Protein 3QPD (pdb70)

Secondary structure (DSSP, 8-state):
--SSBHHHH----SEEEEEE--TT--TTT-SSHHHHHHHHHHHHSTT-EEEEE--SS----GGGGGSTTSS-HHHHHHHHHHHHHHHHH-TT-EEEEEE--HHHHHHHHHTTS-HHHHHHEEEEEEES-TTTTTTTTS-TTS-GGGEEEE--TT-GGGGT-----GGGG-GGGGHHHHHHHHHHH-

InterPro domains:
  IPR000675 Cutinase/acetylxylan esterase [PF01083] (36-212)
  IPR000675 Cutinase/acetylxylan esterase [SM01110] (35-212)
  IPR011150 Cutinase, monofunctional [PR00129] (57-67)
  IPR011150 Cutinase, monofunctional [PR00129] (74-91)
  IPR011150 Cutinase, monofunctional [PR00129] (92-112)
  IPR011150 Cutinase, monofunctional [PR00129] (113-132)
  IPR011150 Cutinase, monofunctional [PR00129] (175-200)
  IPR011150 Cutinase, monofunctional [PTHR48250] (30-212)
  IPR029058 Alpha/Beta hydrolase fold [G3DSA:3.40.50.1820] (18-212)
  IPR029058 Alpha/Beta hydrolase fold [SSF53474] (30-204)
  IPR043579 Cutinase, aspartate and histidine active sites [PS00931] (177-194)
  IPR043580 Cutinase, serine active site [PS00155] (116-128)

Sequence (186 aa):
LTGGDELRDGPCKPITFIFARASTEPGLLGISTGPAVCNRLKLARSGDVACQGVGPRYTADLPSNALPEGTSQAAIAEAQGLFEQAVSSKCPDTQIVAGGYQGTAVMNGAIKRLSADVQDDKIKGVVLFGYTRNAQERGQIANFPKDKVKVYCAVGDLVCLGTLIVAPPHFSYLSDTGDASSDFLLSSQL

Foldseek 3Di:
DDAAQDLVVDDAAQEEEEEEEAAPFDDFQGDALSVLLQVVLCVVVPPRYHHHGQDDQQPSHDVQCPPDLRHDPSSLVSSLVSLVSSCVNPVNHAYEYEYLSRLSSVLSNLLPDDPVSLVSHQAYEYELRLCQVVCVRARHNHDRLRYDYHYDVPSCSNVNDPDGDVVSRVCSVVSVVVSVSSVVSD

Radius of gyration: 14.62 Å; Cα contacts (8 Å, |Δi|>4): 396; chains: 1; bounding box: 30×40×33 Å

B-factor: mean 15.22, std 9.1, range [5.52, 83.43]

Nearest PDB structures (foldseek):
  3qpd-assembly1_A  TM=1.005E+00  e=1.033E-37  Aspergillus oryzae
  8jct-assembly1_A  TM=9.979E-01  e=1.831E-28  Aspergillus fumigatiaffinis
  1xzh-assembly1_A  TM=9.708E-01  e=9.588E-23  Fusarium vanettenii
  4oyy-assembly10_J  TM=9.760E-01  e=1.304E-21  Mycothermus thermophilus
  4oyl-assembly3_C  TM=9.586E-01  e=1.754E-21  Mycothermus thermophilus

Structure (mmCIF, N/CA/C/O backbone):
data_3QPD
#
_entry.id   3QPD
#
_cell.length_a   45.078
_cell.length_b   45.078
_cell.length_c   157.711
_cell.angle_alpha   90.00
_cell.angle_beta   90.00
_cell.angle_gamma   120.00
#
_symmetry.space_group_name_H-M   'P 32 2 1'
#
loop_
_entity.id
_entity.type
_entity.pdbx_description
1 polymer 'Cutinase 1'
2 water water
#
loop_
_atom_site.group_PDB
_atom_site.id
_atom_site.type_symbol
_atom_site.label_atom_id
_atom_site.label_alt_id
_atom_site.label_comp_id
_atom_site.label_asym_id
_atom_site.label_entity_id
_atom_site.label_seq_id
_atom_site.pdbx_PDB_ins_code
_atom_site.Cartn_x
_atom_site.Cartn_y
_atom_site.Cartn_z
_atom_site.occupancy
_atom_site.B_iso_or_equiv
_atom_site.auth_seq_id
_atom_site.auth_comp_id
_atom_site.auth_asym_id
_atom_site.auth_atom_id
_atom_site.pdbx_PDB_model_num
ATOM 1 N N . LEU A 1 1 ? -12.510 -9.637 -8.839 1.00 54.70 26 LEU A N 1
ATOM 2 C CA . LEU A 1 1 ? -12.039 -9.445 -7.468 1.00 47.05 26 LEU A CA 1
ATOM 3 C C . LEU A 1 1 ? -11.905 -7.969 -7.083 1.00 34.82 26 LEU A C 1
ATOM 4 O O . LEU A 1 1 ? -12.035 -7.623 -5.917 1.00 31.72 26 LEU A O 1
ATOM 9 N N . THR A 1 2 ? -11.601 -7.097 -8.041 1.00 43.34 27 THR A N 1
ATOM 10 C CA . THR A 1 2 ? -11.563 -5.662 -7.743 1.00 27.64 27 THR A CA 1
ATOM 11 C C . THR A 1 2 ? -12.811 -5.006 -8.359 1.00 41.99 27 THR A C 1
ATOM 12 O 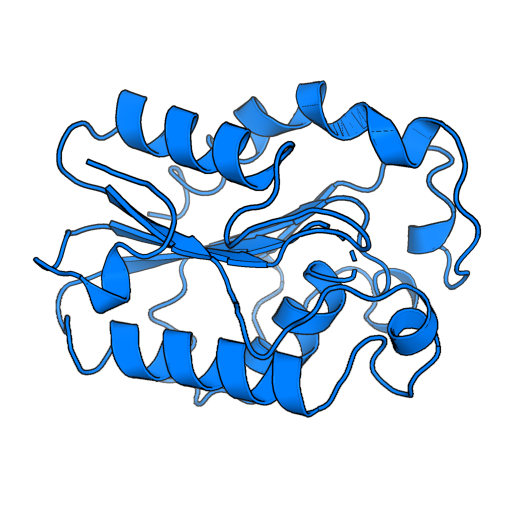O . THR A 1 2 ? -13.475 -5.595 -9.234 1.00 46.65 27 THR A O 1
ATOM 16 N N . GLY A 1 3 ? -13.133 -3.798 -7.905 1.00 34.84 28 GLY A N 1
ATOM 17 C CA . GLY A 1 3 ? -14.417 -3.212 -8.236 1.00 24.32 28 GLY A CA 1
ATOM 18 C C . GLY A 1 3 ? -14.440 -2.080 -9.254 1.00 17.29 28 GLY A C 1
ATOM 19 O O . GLY A 1 3 ? -13.434 -1.475 -9.603 1.00 22.14 28 GLY A O 1
ATOM 20 N N . GLY A 1 4 ? -15.649 -1.794 -9.703 1.00 11.28 29 GLY A N 1
ATOM 21 C CA . GLY A 1 4 ? -15.902 -0.613 -10.496 1.00 11.22 29 GLY A CA 1
ATOM 22 C C . GLY A 1 4 ? -15.682 -0.695 -11.998 1.00 10.51 29 GLY A C 1
ATOM 23 O O . GLY A 1 4 ? -15.933 0.267 -12.718 1.00 10.23 29 GLY A O 1
ATOM 24 N N . ASP A 1 5 ? -15.221 -1.852 -12.496 1.00 9.45 30 ASP A N 1
ATOM 25 C CA . ASP A 1 5 ? -15.021 -1.989 -13.953 1.00 10.38 30 ASP A CA 1
ATOM 26 C C . ASP A 1 5 ? -15.811 -3.177 -14.478 1.00 10.17 30 ASP A C 1
ATOM 27 O O . ASP A 1 5 ? -15.366 -3.828 -15.418 1.00 11.93 30 ASP A O 1
ATOM 32 N N . GLU A 1 6 ? -16.978 -3.450 -13.913 1.00 9.17 31 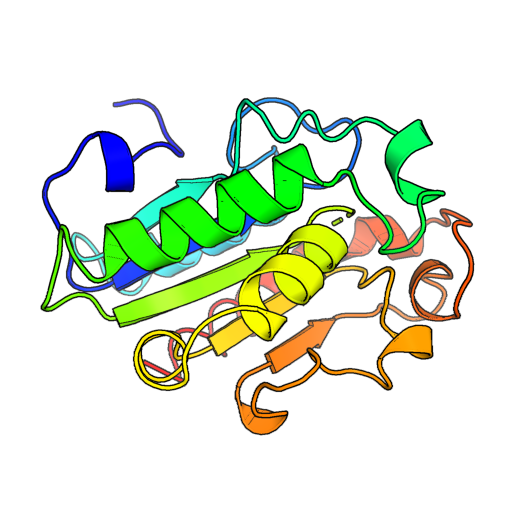GLU A N 1
ATOM 33 C CA . GLU A 1 6 ? -17.668 -4.711 -14.129 1.00 8.88 31 GLU A CA 1
ATOM 34 C C . GLU A 1 6 ? -18.387 -4.803 -15.470 1.00 10.05 31 GLU A C 1
ATOM 35 O O . GLU A 1 6 ? -18.671 -5.907 -15.945 1.00 12.86 31 GLU A O 1
ATOM 41 N N . LEU A 1 7 ? -18.678 -3.673 -16.115 1.00 9.19 32 LEU A N 1
ATOM 42 C CA . LEU A 1 7 ? -19.237 -3.724 -17.470 1.00 9.42 32 LEU A CA 1
ATOM 43 C C . LEU A 1 7 ? -18.101 -4.080 -18.427 1.00 13.32 32 LEU A C 1
ATOM 44 O O . LEU A 1 7 ? -18.286 -4.928 -19.316 1.00 13.03 32 LEU A O 1
ATOM 49 N N . ARG A 1 8 ? -16.957 -3.428 -18.267 1.00 11.92 33 ARG A N 1
ATOM 50 C CA . ARG A 1 8 ? -15.794 -3.714 -19.134 1.00 10.25 33 ARG A CA 1
ATOM 51 C C . ARG A 1 8 ? -15.238 -5.095 -18.929 1.00 16.60 33 ARG A C 1
ATOM 52 O O . ARG A 1 8 ? -14.830 -5.729 -19.933 1.00 20.38 33 ARG A O 1
ATOM 60 N N . ASP A 1 9 ? -15.183 -5.576 -17.679 1.00 17.17 34 ASP A N 1
ATOM 61 C CA . ASP A 1 9 ? -14.755 -6.960 -17.362 1.00 19.85 34 ASP A CA 1
ATOM 62 C C . ASP A 1 9 ? -15.733 -8.060 -17.790 1.00 28.68 34 ASP A C 1
ATOM 63 O O . ASP A 1 9 ? -15.298 -9.152 -18.195 1.00 30.27 34 ASP A O 1
ATOM 68 N N . GLY A 1 10 ? -17.039 -7.797 -17.726 1.00 30.39 35 GLY A N 1
ATOM 69 C CA . GLY A 1 10 ? -18.048 -8.812 -18.034 1.00 14.65 35 GLY A CA 1
ATOM 70 C C . GLY A 1 10 ? -17.999 -9.755 -16.878 1.00 21.17 35 GLY A C 1
ATOM 71 O O . GLY A 1 10 ? -17.100 -9.622 -16.030 1.00 28.72 35 GLY A O 1
ATOM 72 N N . PRO A 1 11 ? -18.931 -10.718 -16.805 1.00 17.21 36 PRO A N 1
ATOM 73 C CA . PRO A 1 11 ? -20.012 -11.043 -17.720 1.00 17.99 36 PRO A CA 1
ATOM 74 C C . PRO A 1 11 ? -21.133 -10.055 -17.555 1.00 17.31 36 PRO A C 1
ATOM 75 O O . PRO A 1 11 ? -21.199 -9.333 -16.535 1.00 15.83 36 PRO A O 1
ATOM 79 N N . CYS A 1 12 ? -22.031 -10.050 -18.526 1.00 14.52 37 CYS A N 1
ATOM 80 C CA . CYS A 1 12 ? -23.245 -9.256 -18.431 1.00 14.17 37 CYS A CA 1
ATOM 81 C C . CYS A 1 12 ? -24.078 -9.704 -17.235 1.00 15.16 37 CYS A C 1
ATOM 82 O O . CYS A 1 12 ? -24.127 -10.910 -16.880 1.00 15.42 37 CYS A O 1
ATOM 85 N N . LYS A 1 13 ? -24.723 -8.717 -16.615 1.00 13.48 38 LYS A N 1
ATOM 86 C CA . LYS A 1 13 ? -25.642 -8.935 -15.504 1.00 11.60 38 LYS A CA 1
ATOM 87 C C . LYS A 1 13 ? -26.985 -8.312 -15.811 1.00 14.38 38 LYS A C 1
ATOM 88 O O . LYS A 1 13 ? -27.080 -7.425 -16.662 1.00 14.15 38 LYS A O 1
ATOM 94 N N . PRO A 1 14 ? -28.051 -8.755 -15.127 1.00 11.63 39 PRO A N 1
ATOM 95 C CA . PRO A 1 14 ? -29.375 -8.187 -15.410 1.00 12.59 39 PRO A CA 1
ATOM 96 C C . PRO A 1 14 ? -29.442 -6.688 -15.096 1.00 9.10 39 PRO A C 1
ATOM 97 O O . PRO A 1 14 ? -30.264 -5.995 -15.658 1.00 12.57 39 PRO A O 1
ATOM 101 N N . ILE A 1 15 ? -28.590 -6.236 -14.182 1.00 10.96 40 ILE A N 1
ATOM 102 C CA . ILE A 1 15 ? -28.595 -4.831 -13.779 1.00 10.32 40 ILE A CA 1
ATOM 103 C C . ILE A 1 15 ? -27.191 -4.289 -13.937 1.00 10.35 40 ILE A C 1
ATOM 104 O O . ILE A 1 15 ? -26.226 -4.865 -13.439 1.00 11.36 40 ILE A O 1
ATOM 109 N N . THR A 1 16 ? -27.065 -3.157 -14.641 1.00 9.50 41 THR A N 1
ATOM 110 C CA . THR A 1 16 ? -25.769 -2.487 -14.762 1.00 10.19 41 THR A CA 1
ATOM 111 C C . THR A 1 16 ? -25.906 -1.113 -14.154 1.00 9.30 41 THR A C 1
ATOM 112 O O . THR A 1 16 ? -26.738 -0.325 -14.604 1.00 9.84 41 THR A O 1
ATOM 116 N N . PHE A 1 17 ? -25.070 -0.836 -13.154 1.00 8.67 42 PHE A N 1
ATOM 117 C CA . PHE A 1 17 ? -25.073 0.465 -12.446 1.00 7.06 42 PHE A CA 1
ATOM 118 C C . PHE A 1 17 ? -23.866 1.246 -12.888 1.00 7.58 42 PHE A C 1
ATOM 119 O O . PHE A 1 17 ? -22.742 0.821 -12.672 1.00 8.60 42 PHE A O 1
ATOM 127 N N . ILE A 1 18 ? -24.091 2.377 -13.554 1.00 6.07 43 ILE A N 1
ATOM 128 C CA . ILE A 1 18 ? -23.011 3.216 -14.063 1.00 7.02 43 ILE A CA 1
ATOM 129 C C . ILE A 1 18 ? -22.951 4.502 -13.211 1.00 6.25 43 ILE A C 1
ATOM 130 O O . ILE A 1 18 ? -23.980 5.199 -13.062 1.00 7.82 43 ILE A O 1
ATOM 135 N N . PHE A 1 19 ? -21.783 4.804 -12.639 1.00 7.06 44 PHE A N 1
ATOM 136 C CA . PHE A 1 19 ? -21.685 5.891 -11.624 1.00 6.25 44 PHE A CA 1
ATOM 137 C C . PHE A 1 19 ? -20.485 6.772 -11.906 1.00 7.38 44 PHE A C 1
ATOM 138 O O . PHE A 1 19 ? -19.394 6.260 -12.237 1.00 7.79 44 PHE A O 1
ATOM 146 N N . ALA A 1 20 ? -20.669 8.085 -11.777 1.00 6.74 45 ALA A N 1
ATOM 147 C CA . ALA A 1 20 ? -19.562 9.044 -11.942 1.00 5.70 45 ALA A CA 1
ATOM 148 C C . ALA A 1 20 ? -19.267 9.728 -10.614 1.00 7.24 45 ALA A C 1
ATOM 149 O O . ALA A 1 20 ? -20.177 10.309 -9.990 1.00 7.11 45 ALA A O 1
ATOM 151 N N . ARG A 1 21 ? -18.002 9.644 -10.176 1.00 6.87 46 ARG A N 1
ATOM 152 C CA . ARG A 1 21 ? -17.604 10.054 -8.831 1.00 6.14 46 ARG A CA 1
ATOM 153 C C . ARG A 1 21 ? -17.456 11.573 -8.693 1.00 8.85 46 ARG A C 1
ATOM 154 O O . ARG A 1 21 ? -17.575 12.349 -9.678 1.00 8.16 46 ARG A O 1
ATOM 162 N N . ALA A 1 22 ? -17.193 11.996 -7.455 1.00 7.44 47 ALA A N 1
ATOM 163 C CA . ALA A 1 22 ? -17.034 13.424 -7.148 1.00 8.24 47 ALA A CA 1
ATOM 164 C C . ALA A 1 22 ? -15.591 13.910 -7.382 1.00 8.40 47 ALA A C 1
ATOM 165 O O . ALA A 1 22 ? -14.656 13.100 -7.431 1.00 9.55 47 ALA A O 1
ATOM 167 N N . SER A 1 23 ? -15.402 15.225 -7.509 1.00 8.81 48 SER A N 1
ATOM 168 C CA . SER A 1 23 ? -14.041 15.742 -7.690 1.00 8.86 48 SER A CA 1
ATOM 169 C C . SER A 1 23 ? -13.154 15.252 -6.543 1.00 8.74 48 SER A C 1
ATOM 170 O O . SER A 1 23 ? -13.571 15.201 -5.391 1.00 9.78 48 SER A O 1
ATOM 173 N N . THR A 1 24 ? -11.912 14.934 -6.909 1.00 9.85 49 THR A N 1
ATOM 174 C CA . THR A 1 24 ? -10.869 14.422 -6.006 1.00 10.40 49 THR A CA 1
ATOM 175 C C . THR A 1 24 ? -10.991 12.960 -5.628 1.00 12.12 49 THR A C 1
ATOM 176 O O . THR A 1 24 ? -10.018 12.405 -5.090 1.00 14.49 49 THR A O 1
ATOM 180 N N . GLU A 1 25 ? -12.131 12.306 -5.893 1.00 9.61 50 GLU A N 1
ATOM 181 C CA . GLU A 1 25 ? -12.223 10.906 -5.506 1.00 9.02 50 GLU A CA 1
ATOM 182 C C . GLU A 1 25 ? -11.370 10.073 -6.441 1.00 10.71 50 GLU A C 1
ATOM 183 O O . GLU A 1 25 ? -11.308 10.332 -7.635 1.00 11.29 50 GLU A O 1
ATOM 189 N N . PRO A 1 26 ? -10.685 9.079 -5.865 1.00 10.82 51 PRO A N 1
ATOM 190 C CA . PRO A 1 26 ? -9.842 8.194 -6.677 1.00 12.15 51 PRO A CA 1
ATOM 191 C C . PRO A 1 26 ? -10.668 7.085 -7.328 1.00 16.19 51 PRO A C 1
ATOM 192 O O . PRO A 1 26 ? -11.819 6.817 -6.943 1.00 17.22 51 PRO A O 1
ATOM 196 N N . GLY A 1 27 ? -10.085 6.427 -8.316 1.00 15.98 52 GLY A N 1
ATOM 197 C CA . GLY A 1 27 ? -10.668 5.192 -8.816 1.00 16.13 52 GLY A CA 1
ATOM 198 C C . GLY A 1 27 ? -11.834 5.425 -9.737 1.00 16.77 52 GLY A C 1
ATOM 199 O O . GLY A 1 27 ? -11.965 6.483 -10.346 1.00 17.88 52 GLY A O 1
ATOM 200 N N . LEU A 1 28 ? -12.634 4.384 -9.876 1.00 11.93 53 LEU A N 1
ATOM 201 C CA . LEU A 1 28 ? -13.742 4.396 -10.819 1.00 9.83 53 LEU A CA 1
ATOM 202 C C . LEU A 1 28 ? -15.055 4.753 -10.135 1.00 10.25 53 LEU A C 1
ATOM 203 O O . LEU A 1 28 ? -15.765 5.623 -10.610 1.00 10.54 53 LEU A O 1
ATOM 208 N 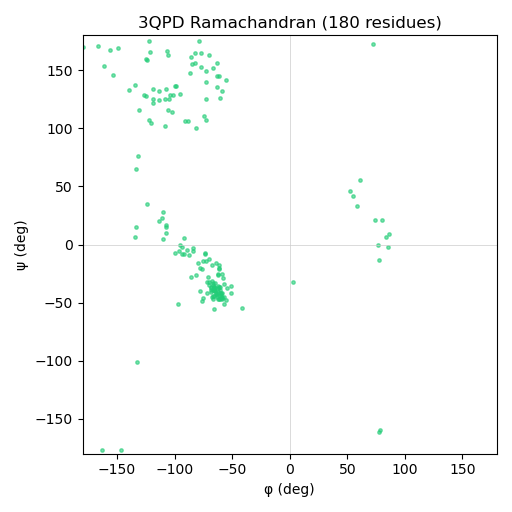N . LEU A 1 29 ? -15.404 4.090 -9.039 1.00 9.25 54 LEU A N 1
ATOM 209 C CA . LEU A 1 29 ? -16.637 4.447 -8.345 1.00 8.78 54 LEU A CA 1
ATOM 210 C C . LEU A 1 29 ? -16.435 5.559 -7.335 1.00 9.99 54 LEU A C 1
ATOM 211 O O . LEU A 1 29 ? -17.443 6.068 -6.785 1.00 10.29 54 LEU A O 1
ATOM 216 N N . GLY A 1 30 ? -15.192 5.950 -7.053 1.00 9.18 55 GLY A N 1
ATOM 217 C CA . GLY A 1 30 ? -14.913 6.813 -5.906 1.00 8.22 55 GLY A CA 1
ATOM 218 C C . GLY A 1 30 ? -14.943 6.023 -4.605 1.00 9.62 55 GLY A C 1
ATOM 219 O O . GLY A 1 30 ? -14.819 4.791 -4.595 1.00 11.46 55 GLY A O 1
ATOM 220 N N . ILE A 1 31 ? -15.084 6.758 -3.508 1.00 9.91 56 ILE A N 1
ATOM 221 C CA . ILE A 1 31 ? -14.902 6.195 -2.163 1.00 8.34 56 ILE A CA 1
ATOM 222 C C . ILE A 1 31 ? -16.006 6.595 -1.205 1.00 9.37 56 ILE A C 1
ATOM 223 O O . ILE A 1 31 ? -15.917 6.384 0.024 1.00 11.03 56 ILE A O 1
ATOM 228 N N . SER A 1 32 ? -17.096 7.096 -1.777 1.00 8.78 57 SER A N 1
ATOM 229 C CA . SER A 1 32 ? -18.195 7.531 -0.923 1.00 8.52 57 SER A CA 1
ATOM 230 C C . SER A 1 32 ? -19.541 6.986 -1.449 1.00 7.96 57 SER A C 1
ATOM 231 O O . SER A 1 32 ? -19.900 5.824 -1.196 1.00 10.11 57 SER A O 1
ATOM 234 N N . THR A 1 33 ? -20.312 7.828 -2.144 1.00 7.05 58 THR A N 1
ATOM 235 C CA . THR A 1 33 ? -21.661 7.432 -2.488 1.00 6.89 58 THR A CA 1
ATOM 236 C C . THR A 1 33 ? -21.734 6.333 -3.553 1.00 6.27 58 THR A C 1
ATOM 237 O O . THR A 1 33 ? -22.682 5.553 -3.595 1.00 9.21 58 THR A O 1
ATOM 241 N N . GLY A 1 34 ? -20.723 6.281 -4.418 1.00 8.02 59 GLY A N 1
ATOM 242 C CA . GLY A 1 34 ? -20.739 5.318 -5.509 1.00 6.96 59 GLY A CA 1
ATOM 243 C C . GLY A 1 34 ? -20.658 3.883 -4.988 1.00 8.49 59 GLY A C 1
ATOM 244 O O . GLY A 1 34 ? -21.524 3.076 -5.276 1.00 8.47 59 GLY A O 1
ATOM 245 N N . PRO A 1 35 ? -19.631 3.562 -4.197 1.00 8.56 60 PRO A N 1
ATOM 246 C CA . PRO A 1 35 ? -19.635 2.235 -3.568 1.00 7.94 60 PRO A CA 1
ATOM 247 C C . PRO A 1 35 ? -20.819 2.010 -2.656 1.00 8.12 60 PRO A C 1
ATOM 248 O O . PRO A 1 35 ? -21.326 0.888 -2.588 1.00 9.19 60 PRO A O 1
ATOM 252 N N . ALA A 1 36 ? -21.259 3.046 -1.929 1.00 9.68 61 ALA A N 1
ATOM 253 C CA . ALA A 1 36 ? -22.397 2.838 -1.030 1.00 10.79 61 ALA A CA 1
ATOM 254 C C . ALA A 1 36 ? -23.630 2.353 -1.796 1.00 9.51 61 ALA A C 1
ATOM 255 O O . ALA A 1 36 ? -24.321 1.410 -1.395 1.00 11.69 61 ALA A O 1
ATOM 257 N N . VAL A 1 37 ? -23.916 2.990 -2.926 1.00 8.24 62 VAL A N 1
ATOM 258 C CA . VAL A 1 37 ? -25.078 2.550 -3.703 1.00 7.42 62 VAL A CA 1
ATOM 259 C C . VAL A 1 37 ? -24.840 1.204 -4.395 1.00 10.26 62 VAL A C 1
ATOM 260 O O . VAL A 1 37 ? -25.709 0.333 -4.411 1.00 11.11 62 VAL A O 1
ATOM 264 N N . CYS A 1 38 ? -23.655 1.019 -4.949 1.00 8.27 63 CYS A N 1
ATOM 265 C CA . CYS A 1 38 ? -23.326 -0.249 -5.602 1.00 9.87 63 CYS A CA 1
ATOM 266 C C . CYS A 1 38 ? -23.525 -1.426 -4.638 1.00 9.05 63 CYS A C 1
ATOM 267 O O . CYS A 1 38 ? -24.172 -2.407 -4.979 1.00 10.80 63 CYS A O 1
ATOM 270 N N . ASN A 1 39 ? -22.985 -1.267 -3.435 1.00 9.01 64 ASN A N 1
ATOM 271 C CA . ASN A 1 39 ? -23.052 -2.342 -2.464 1.00 10.64 64 ASN A CA 1
ATOM 272 C C . ASN A 1 39 ? -24.502 -2.624 -2.037 1.00 10.29 64 ASN A C 1
ATOM 273 O O . ASN A 1 39 ? -24.878 -3.788 -1.859 1.00 10.33 64 ASN A O 1
ATOM 278 N N . ARG A 1 40 ? -25.314 -1.572 -1.855 1.00 8.37 65 ARG A N 1
ATOM 279 C CA . ARG A 1 40 ? -26.730 -1.787 -1.530 1.00 7.20 65 ARG A CA 1
ATOM 280 C C . ARG A 1 40 ? -27.462 -2.515 -2.650 1.00 9.05 65 ARG A C 1
ATOM 281 O O . ARG A 1 40 ? -28.306 -3.402 -2.410 1.00 9.67 65 ARG A O 1
ATOM 289 N N . LEU A 1 41 ? -27.170 -2.164 -3.910 1.00 9.04 66 LEU A N 1
ATOM 290 C CA . LEU A 1 41 ? -27.816 -2.856 -5.025 1.00 8.55 66 LEU A CA 1
ATOM 291 C C . LEU A 1 41 ? -27.388 -4.343 -5.009 1.00 10.05 66 LEU A C 1
ATOM 292 O O . LEU A 1 41 ? -28.213 -5.216 -5.214 1.00 11.06 66 LEU A O 1
ATOM 297 N N . LYS A 1 42 ? -26.109 -4.605 -4.763 1.00 10.67 67 LYS A N 1
ATOM 298 C CA . LYS A 1 4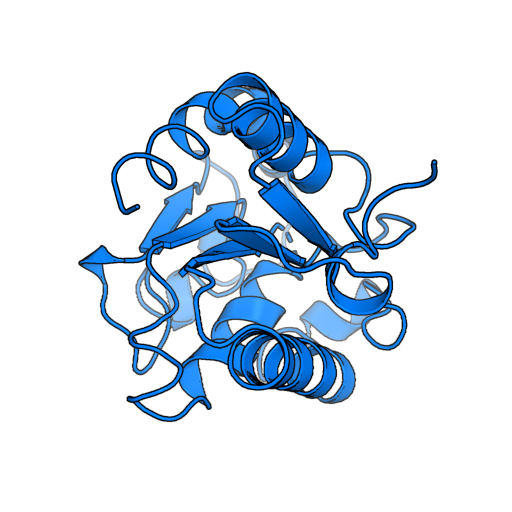2 ? -25.628 -5.995 -4.749 1.00 12.49 67 LYS A CA 1
ATOM 299 C C . LYS A 1 42 ? -26.248 -6.795 -3.603 1.00 17.67 67 LYS A C 1
ATOM 300 O O . LYS A 1 42 ? -26.516 -7.991 -3.757 1.00 16.99 67 LYS A O 1
ATOM 306 N N . LEU A 1 43 ? -26.465 -6.182 -2.446 1.00 10.81 68 LEU A N 1
ATOM 307 C CA . LEU A 1 43 ? -27.163 -6.925 -1.381 1.00 11.93 68 LEU A CA 1
ATOM 308 C C . LEU A 1 43 ? -28.609 -7.241 -1.707 1.00 16.16 68 LEU A C 1
ATOM 309 O O . LEU A 1 43 ? -29.133 -8.264 -1.270 1.00 14.11 68 LEU A O 1
ATOM 314 N N . ALA A 1 44 ? -29.285 -6.340 -2.416 1.00 12.05 69 ALA A N 1
ATOM 315 C CA . ALA A 1 44 ? -30.705 -6.498 -2.695 1.00 10.57 69 ALA A CA 1
ATOM 316 C C . ALA A 1 44 ? -30.957 -7.426 -3.851 1.00 13.63 69 ALA A C 1
ATOM 317 O O . ALA A 1 44 ? -32.020 -8.043 -3.934 1.00 16.08 69 ALA A O 1
ATOM 319 N N . ARG A 1 45 ? -29.985 -7.525 -4.750 1.00 13.36 70 ARG A N 1
ATOM 320 C CA . ARG A 1 45 ? -30.128 -8.352 -5.959 1.00 9.81 70 ARG A CA 1
ATOM 321 C C . ARG A 1 45 ? -28.881 -9.176 -6.135 1.00 14.56 70 ARG A C 1
ATOM 322 O O . ARG A 1 45 ? -28.120 -8.981 -7.106 1.00 13.97 70 ARG A O 1
ATOM 330 N N . SER A 1 46 ? -28.633 -10.090 -5.180 1.00 14.53 71 SER A N 1
ATOM 331 C CA . SER A 1 46 ? -27.357 -10.767 -5.138 1.00 13.86 71 SER A CA 1
ATOM 332 C C . SER A 1 46 ? -27.063 -11.527 -6.408 1.00 12.95 71 SER A C 1
ATOM 333 O O . SER A 1 46 ? -27.930 -12.228 -6.945 1.00 16.88 71 SER A O 1
ATOM 336 N N . GLY A 1 47 ? -25.850 -11.344 -6.932 1.00 14.37 72 GLY A N 1
ATOM 337 C CA . GLY A 1 47 ? -25.452 -11.948 -8.191 1.00 15.04 72 GLY A CA 1
ATOM 338 C C . GLY A 1 47 ? -25.995 -11.308 -9.472 1.00 16.96 72 GLY A C 1
ATOM 339 O O . GLY A 1 47 ? -25.652 -11.754 -10.569 1.00 17.98 72 GLY A O 1
ATOM 340 N N . ASP A 1 48 ? -26.806 -10.253 -9.349 1.00 17.90 73 ASP A N 1
ATOM 341 C CA . ASP A 1 48 ? -27.471 -9.667 -10.525 1.00 16.27 73 ASP A CA 1
ATOM 342 C C . ASP A 1 48 ? -26.944 -8.265 -10.923 1.00 10.96 73 ASP A C 1
ATOM 343 O O . ASP A 1 48 ? -27.504 -7.687 -11.838 1.00 13.59 73 ASP A O 1
ATOM 348 N N . VAL A 1 49 ? -25.901 -7.758 -10.260 1.00 12.05 74 VAL A N 1
ATOM 349 C CA . VAL A 1 49 ? -25.501 -6.347 -10.495 1.00 11.51 74 VAL A CA 1
ATOM 350 C C . VAL A 1 49 ? -24.037 -6.197 -10.903 1.00 11.67 74 VAL A C 1
ATOM 351 O O . VAL A 1 49 ? -23.121 -6.676 -10.226 1.00 14.96 74 VAL A O 1
ATOM 355 N N . ALA A 1 50 ? -23.810 -5.485 -12.012 1.00 10.73 75 ALA A N 1
ATOM 356 C CA . ALA A 1 50 ? -22.484 -5.053 -12.419 1.00 9.75 75 ALA A CA 1
ATOM 357 C C . ALA A 1 50 ? -22.358 -3.553 -12.133 1.00 12.06 75 ALA A C 1
ATOM 358 O O . ALA A 1 50 ? -23.168 -2.759 -12.628 1.00 15.38 75 ALA A O 1
ATOM 360 N N . CYS A 1 51 ? -21.327 -3.160 -11.380 1.00 9.43 76 CYS A N 1
ATOM 361 C CA . CYS A 1 51 ? -21.071 -1.751 -11.114 1.00 8.18 76 CYS A CA 1
ATOM 362 C C . CYS A 1 51 ? -19.906 -1.281 -11.975 1.00 10.13 76 CYS A C 1
ATOM 363 O O . CYS A 1 51 ? -18.861 -1.902 -12.022 1.00 10.71 76 CYS A O 1
ATOM 366 N N . GLN A 1 52 ? -20.140 -0.172 -12.678 1.00 9.02 77 GLN A N 1
ATOM 367 C CA . GLN A 1 52 ? -19.175 0.413 -13.588 1.00 8.47 77 GLN A CA 1
ATOM 368 C C . GLN A 1 52 ? -19.015 1.886 -13.350 1.00 8.76 77 GLN A C 1
ATOM 369 O O . GLN A 1 52 ? -19.965 2.661 -13.503 1.00 9.36 77 GLN A O 1
ATOM 375 N N . GLY A 1 53 ? -17.834 2.282 -12.939 1.00 8.86 78 GLY A N 1
ATOM 376 C CA . GLY A 1 53 ? -17.545 3.699 -12.728 1.00 8.64 78 GLY A CA 1
ATOM 377 C C . GLY A 1 53 ? -17.126 4.344 -14.035 1.00 8.15 78 GLY A C 1
ATOM 378 O O . GLY A 1 53 ? -16.593 3.667 -14.951 1.00 9.27 78 GLY A O 1
ATOM 379 N N . VAL A 1 54 ? -17.315 5.665 -14.137 1.00 7.54 79 VAL A N 1
ATOM 380 C CA . VAL A 1 54 ? -16.856 6.418 -15.302 1.00 8.19 79 VAL A CA 1
ATOM 381 C C . VAL A 1 54 ? -15.407 6.876 -15.077 1.00 7.84 79 VAL A C 1
ATOM 382 O O . VAL A 1 54 ? -15.141 7.798 -14.299 1.00 8.27 79 VAL A O 1
ATOM 386 N N . GLY A 1 55 ? -14.478 6.224 -15.764 1.00 9.33 80 GLY A N 1
ATOM 387 C CA . GLY A 1 55 ? -13.075 6.586 -15.685 1.00 9.96 80 GLY A CA 1
ATOM 388 C C . GLY A 1 55 ? -12.382 5.628 -16.616 1.00 9.83 80 GLY A C 1
ATOM 389 O O . GLY A 1 55 ? -12.984 4.679 -17.099 1.00 11.87 80 GLY A O 1
ATOM 390 N N . PRO A 1 56 ? -11.114 5.879 -16.878 1.00 11.67 81 PRO A N 1
ATOM 391 C CA . PRO A 1 56 ? -10.235 6.879 -16.287 1.00 16.01 81 PRO A CA 1
ATOM 392 C C . PRO A 1 56 ? -10.179 8.195 -17.055 1.00 10.19 81 PRO A C 1
ATOM 393 O O . PRO A 1 56 ? -9.479 9.072 -16.564 1.00 12.14 81 PRO A O 1
ATOM 397 N N . ARG A 1 57 ? -10.858 8.351 -18.202 1.00 10.38 82 ARG A N 1
ATOM 398 C CA . ARG A 1 57 ? -10.743 9.618 -18.907 1.00 10.31 82 ARG A CA 1
ATOM 399 C C . ARG A 1 57 ? -11.386 10.724 -18.092 1.00 9.62 82 ARG A C 1
ATOM 400 O O . ARG A 1 57 ? -10.944 11.888 -18.125 1.00 14.38 82 ARG A O 1
ATOM 408 N N . TYR A 1 58 ? -12.442 10.357 -17.370 1.00 10.38 83 TYR A N 1
ATOM 409 C CA . TYR A 1 58 ? -12.985 11.296 -16.404 1.00 8.96 8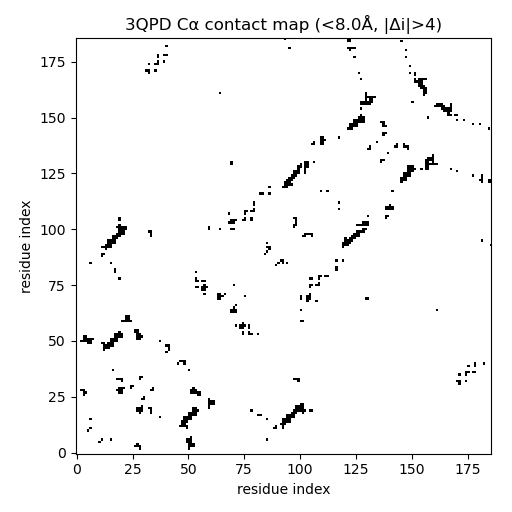3 TYR A CA 1
ATOM 410 C C . TYR A 1 58 ? -12.021 11.313 -15.214 1.00 9.00 83 TYR A C 1
ATOM 411 O O . TYR A 1 58 ? -11.931 10.324 -14.456 1.00 10.18 83 TYR A O 1
ATOM 420 N N . THR A 1 59 ? -11.310 12.439 -15.049 1.00 11.09 84 THR A N 1
ATOM 421 C CA . THR A 1 59 ? -10.257 12.511 -14.026 1.00 10.84 84 THR A CA 1
ATOM 422 C C . THR A 1 59 ? -10.734 13.078 -12.697 1.00 10.85 84 THR A C 1
ATOM 423 O O . THR A 1 59 ? -9.973 13.069 -11.706 1.00 13.77 84 THR A O 1
ATOM 427 N N . ALA A 1 60 ? -11.972 13.587 -12.689 1.00 9.16 85 ALA A N 1
ATOM 428 C CA . ALA A 1 60 ? -12.583 14.165 -11.475 1.00 9.23 85 ALA A CA 1
ATOM 429 C C . ALA A 1 60 ? -11.711 15.272 -10.880 1.00 12.82 85 ALA A C 1
ATOM 430 O O . ALA A 1 60 ? -11.556 15.393 -9.671 1.00 14.13 85 ALA A O 1
ATOM 432 N N . ASP A 1 61 ? -11.158 16.109 -11.741 1.00 13.14 86 ASP A N 1
ATOM 433 C CA . ASP A 1 61 ? -10.325 17.206 -11.240 1.00 10.42 86 ASP A CA 1
ATOM 434 C C . ASP A 1 61 ? -11.195 18.413 -10.913 1.00 11.88 86 ASP A C 1
ATOM 435 O O . ASP A 1 61 ? -12.215 18.677 -11.565 1.00 14.75 86 ASP A O 1
ATOM 440 N N . LEU A 1 62 ? -10.777 19.171 -9.901 1.00 14.86 87 LEU A N 1
ATOM 441 C CA . LEU A 1 62 ? -11.536 20.344 -9.451 1.00 14.00 87 LEU A CA 1
ATOM 442 C C . LEU A 1 62 ? -11.745 21.401 -10.539 1.00 11.95 87 LEU A C 1
ATOM 443 O O . LEU A 1 62 ? -12.850 21.935 -10.652 1.00 13.71 87 LEU A O 1
ATOM 448 N N . PRO A 1 63 ? -10.697 21.751 -11.299 1.00 16.26 88 PRO A N 1
ATOM 449 C CA . PRO A 1 63 ? -10.915 22.843 -12.253 1.00 16.21 88 PRO A CA 1
ATOM 450 C C . PRO A 1 63 ? -12.031 22.605 -13.265 1.00 15.96 88 PRO A C 1
ATOM 451 O O . PRO A 1 63 ? -12.621 23.564 -13.770 1.00 16.37 88 PRO A O 1
ATOM 455 N N . SER A 1 64 ? -12.300 21.343 -13.609 1.00 13.28 89 SER A N 1
ATOM 456 C CA . SER A 1 64 ? -13.251 21.074 -14.676 1.00 10.99 89 SER A CA 1
ATOM 457 C C . SER A 1 64 ? -14.682 21.475 -14.298 1.00 12.20 89 SER A C 1
ATOM 458 O O . SER A 1 64 ? -15.534 21.597 -15.180 1.00 10.53 89 SER A O 1
ATOM 461 N N . ASN A 1 65 ? -14.953 21.653 -13.004 1.00 12.19 90 ASN A N 1
ATOM 462 C CA . ASN A 1 65 ? -16.273 22.101 -12.579 1.00 11.20 90 ASN A CA 1
ATOM 463 C C . ASN A 1 65 ? -16.659 23.443 -13.192 1.00 11.02 90 ASN A C 1
ATOM 464 O O . ASN A 1 65 ? -17.850 23.749 -13.338 1.00 13.26 90 ASN A O 1
ATOM 469 N N . ALA A 1 66 ? -15.652 24.232 -13.557 1.00 13.16 91 ALA A N 1
ATOM 470 C CA . ALA A 1 66 ? -15.927 25.578 -14.084 1.00 14.19 91 ALA A CA 1
ATOM 471 C C . ALA A 1 66 ? -16.118 25.629 -15.584 1.00 16.19 91 ALA A C 1
ATOM 472 O O . ALA A 1 66 ? -16.436 26.695 -16.118 1.00 17.20 91 ALA A O 1
ATOM 474 N N . LEU A 1 67 ? -15.930 24.505 -16.278 1.00 13.53 92 LEU A N 1
ATOM 475 C CA . LEU A 1 67 ? -16.157 24.452 -17.727 1.00 13.36 92 LEU A CA 1
ATOM 476 C C . LEU A 1 67 ? -17.641 24.554 -18.042 1.00 12.67 92 LEU A C 1
ATOM 477 O O . LEU A 1 67 ? -18.484 24.383 -17.172 1.00 12.99 92 LEU A O 1
ATOM 482 N N . PRO A 1 68 ? -17.988 24.866 -19.301 1.00 15.42 93 PRO A N 1
ATOM 483 C CA . PRO A 1 68 ? -19.377 25.171 -19.679 1.00 24.47 93 PRO A CA 1
ATOM 484 C C . PRO A 1 68 ? -20.490 24.293 -19.080 1.00 35.15 93 PRO A C 1
ATOM 485 O O . PRO A 1 68 ? -21.436 24.797 -18.478 1.00 41.76 93 PRO A O 1
ATOM 489 N N . GLU A 1 69 ? -20.368 22.996 -19.265 1.00 15.78 94 GLU A N 1
ATOM 490 C CA . GLU A 1 69 ? -21.353 21.992 -18.783 1.00 11.41 94 GLU A CA 1
ATOM 491 C C . GLU A 1 69 ? -21.013 21.449 -17.373 1.00 13.65 94 GLU A C 1
ATOM 492 O O . GLU A 1 69 ? -21.634 20.510 -16.867 1.00 10.50 94 GLU A O 1
ATOM 498 N N . GLY A 1 70 ? -19.996 22.008 -16.742 1.00 10.85 95 GLY A N 1
ATOM 499 C CA . GLY A 1 70 ? -19.655 21.598 -15.389 1.00 11.37 95 GLY A CA 1
ATOM 500 C C . GLY A 1 70 ? -18.731 20.391 -15.270 1.00 8.75 95 GLY A C 1
ATOM 501 O O . GLY A 1 70 ? -18.495 19.872 -14.184 1.00 9.52 95 GLY A O 1
ATOM 502 N N . THR A 1 71 ? -18.191 19.961 -16.407 1.00 10.58 96 THR A N 1
ATOM 503 C CA . THR A 1 71 ? -17.169 18.915 -16.400 1.00 9.42 96 THR A CA 1
ATOM 504 C C . THR A 1 71 ? -16.460 18.952 -17.756 1.00 10.68 96 THR A C 1
ATOM 505 O O . THR A 1 71 ? -16.752 19.819 -18.596 1.00 11.66 96 THR A O 1
ATOM 509 N N . SER A 1 72 ? -15.535 18.019 -17.977 1.00 9.83 97 SER A N 1
ATOM 510 C CA . SER A 1 72 ? -14.824 17.961 -19.254 1.00 11.86 97 SER A CA 1
ATOM 511 C C . SER A 1 72 ? -15.601 17.243 -20.352 1.00 11.28 97 SER A C 1
ATOM 512 O O . SER A 1 72 ? -16.496 16.396 -20.088 1.00 11.46 97 SER A O 1
ATOM 515 N N . GLN A 1 73 ? -15.271 17.575 -21.597 1.00 10.04 98 GLN A N 1
ATOM 516 C CA . GLN A 1 73 ? -15.904 16.904 -22.729 1.00 9.22 98 GLN A CA 1
ATOM 517 C C . GLN A 1 73 ? -15.490 15.426 -22.734 1.00 10.83 98 GLN A C 1
ATOM 518 O O . GLN A 1 73 ? -16.288 14.547 -23.101 1.00 11.76 98 GLN A O 1
ATOM 524 N N . ALA A 1 74 ? -14.244 15.158 -22.355 1.00 10.91 99 ALA A N 1
ATOM 525 C CA . ALA A 1 74 ? -13.728 13.779 -22.301 1.00 10.49 99 ALA A CA 1
ATOM 526 C C . ALA A 1 74 ? -14.554 12.938 -21.350 1.00 11.71 99 ALA A C 1
ATOM 527 O O . ALA A 1 74 ? -14.885 11.774 -21.673 1.00 12.69 99 ALA A O 1
ATOM 529 N N . ALA A 1 75 ? -14.922 13.516 -20.204 1.00 9.85 100 ALA A N 1
ATOM 530 C CA . ALA A 1 75 ? -15.688 12.763 -19.195 1.00 9.37 100 ALA A CA 1
ATOM 531 C C . ALA A 1 75 ? -17.085 12.447 -19.722 1.00 8.60 100 ALA A C 1
ATOM 532 O O . ALA A 1 75 ? -17.604 11.327 -19.563 1.00 8.36 100 ALA A O 1
ATOM 534 N N . ILE A 1 76 ? -17.729 13.438 -20.323 1.00 8.33 101 ILE A N 1
ATOM 535 C CA . ILE A 1 76 ? -19.036 13.251 -20.921 1.00 7.56 101 ILE A CA 1
ATOM 536 C C . ILE A 1 76 ? -18.992 12.170 -22.019 1.00 7.39 101 ILE A C 1
ATOM 537 O O . ILE A 1 76 ? -19.850 11.279 -22.036 1.00 9.84 101 ILE A O 1
ATOM 542 N N . ALA A 1 77 ? -17.993 12.246 -22.898 1.00 9.20 102 ALA A N 1
ATOM 543 C CA . ALA A 1 77 ? -17.848 11.247 -23.940 1.00 9.65 102 ALA A CA 1
ATOM 544 C C . ALA A 1 77 ? -17.602 9.851 -23.391 1.00 11.60 102 ALA A C 1
ATOM 545 O O . ALA A 1 77 ? -18.149 8.875 -23.928 1.00 10.68 102 ALA A O 1
ATOM 547 N N . GLU A 1 78 ? -16.821 9.753 -22.308 1.00 10.25 103 GLU A N 1
ATOM 548 C CA . GLU A 1 78 ? -16.549 8.446 -21.735 1.00 7.73 103 GLU A CA 1
ATOM 549 C C . GLU A 1 78 ? -17.850 7.863 -21.165 1.00 8.15 103 GLU A C 1
ATOM 550 O O . GLU A 1 78 ? -18.168 6.697 -21.367 1.00 10.12 103 GLU A O 1
ATOM 556 N N . ALA A 1 79 ? -18.584 8.666 -20.411 1.00 7.59 104 ALA A N 1
ATOM 557 C CA . ALA A 1 79 ? -19.821 8.181 -19.806 1.00 7.42 104 ALA A CA 1
ATOM 558 C C . ALA A 1 79 ? -20.817 7.813 -20.908 1.00 8.63 104 ALA A C 1
ATOM 559 O O . ALA A 1 79 ? -21.462 6.761 -20.824 1.00 9.72 104 ALA A O 1
ATOM 561 N N . GLN A 1 80 ? -20.936 8.663 -21.943 1.00 8.82 105 GLN A N 1
ATOM 562 C CA . GLN A 1 80 ? -21.876 8.388 -23.017 1.00 8.56 105 GLN A CA 1
ATOM 563 C C . GLN A 1 80 ? -21.518 7.042 -23.678 1.00 7.81 105 GLN A C 1
ATOM 564 O O . GLN A 1 80 ? -22.398 6.179 -23.883 1.00 9.70 105 GLN A O 1
ATOM 570 N N . GLY A 1 81 ? -20.230 6.830 -23.896 1.00 9.69 106 GLY A N 1
ATOM 571 C CA . GLY A 1 81 ? -19.776 5.563 -24.461 1.00 10.87 106 GLY A CA 1
ATOM 572 C C . GLY A 1 81 ? -20.078 4.344 -23.600 1.00 10.67 106 GLY A C 1
ATOM 573 O O . GLY A 1 81 ? -20.382 3.272 -24.111 1.00 11.92 106 GLY A O 1
ATOM 574 N N . LEU A 1 82 ? -20.005 4.505 -22.285 1.00 9.11 107 LEU A N 1
ATOM 575 C CA . LEU A 1 82 ? -20.347 3.385 -21.394 1.00 7.61 107 LEU A CA 1
ATOM 576 C C . LEU A 1 82 ? -21.837 3.045 -21.445 1.00 8.06 107 LEU A C 1
ATOM 577 O O . LEU A 1 82 ? -22.207 1.884 -21.368 1.00 9.12 107 LEU A O 1
ATOM 582 N N . PHE A 1 83 ? -22.724 4.052 -21.494 1.00 8.55 108 PHE A N 1
ATOM 583 C CA . PHE A 1 83 ? -24.138 3.742 -21.657 1.00 8.48 108 PHE A CA 1
ATOM 584 C C . PHE A 1 83 ? -24.392 3.003 -22.949 1.00 10.07 108 PHE A C 1
ATOM 585 O O . PHE A 1 83 ? -25.149 2.010 -22.951 1.00 9.79 108 PHE A O 1
ATOM 593 N N . GLU A 1 84 ? -23.753 3.470 -24.022 1.00 10.67 109 GLU A N 1
ATOM 594 C CA . GLU A 1 84 ? -23.930 2.827 -25.332 1.00 11.81 109 GLU A CA 1
ATOM 595 C C . GLU A 1 84 ? -23.384 1.405 -25.285 1.00 9.46 109 GLU A C 1
ATOM 596 O O . GLU A 1 84 ? -24.021 0.465 -25.820 1.00 12.08 109 GLU A O 1
ATOM 602 N N . GLN A 1 85 ? -22.231 1.227 -24.645 1.00 9.59 110 GLN A N 1
ATOM 603 C CA . GLN A 1 85 ? -21.629 -0.096 -24.545 1.00 11.03 110 GLN A CA 1
ATOM 604 C C . GLN A 1 85 ? -22.493 -1.052 -23.700 1.00 14.50 110 GLN A C 1
ATOM 605 O O . GLN A 1 85 ? -22.593 -2.244 -24.015 1.00 11.89 110 GLN A O 1
ATOM 611 N N . ALA A 1 86 ? -23.113 -0.565 -22.605 1.00 9.26 111 ALA A N 1
ATOM 612 C CA . ALA A 1 86 ? -23.972 -1.459 -21.850 1.00 9.01 111 ALA A CA 1
ATOM 613 C C . ALA A 1 86 ? -25.077 -2.042 -22.729 1.00 10.46 111 ALA A C 1
ATOM 614 O O . ALA A 1 86 ? -25.345 -3.245 -22.667 1.00 10.69 111 ALA A O 1
ATOM 616 N N . VAL A 1 87 ? -25.711 -1.196 -23.534 1.00 9.51 112 VAL A N 1
ATOM 617 C CA . VAL A 1 87 ? -26.837 -1.623 -24.345 1.00 9.43 112 VAL A CA 1
ATOM 618 C C . VAL A 1 87 ? -26.385 -2.598 -25.460 1.00 10.26 112 VAL A C 1
ATOM 619 O O . VAL A 1 87 ? -27.103 -3.578 -25.753 1.00 11.96 112 VAL A O 1
ATOM 623 N N . SER A 1 88 ? -25.236 -2.351 -26.070 1.00 9.80 113 SER A N 1
ATOM 624 C CA A SER A 1 88 ? -24.752 -3.193 -27.172 0.46 10.99 113 SER A CA 1
ATOM 625 C CA B SER A 1 88 ? -24.800 -3.202 -27.172 0.54 10.92 113 SER A CA 1
ATOM 626 C C . SER A 1 88 ? -24.142 -4.497 -26.692 1.00 13.33 113 SER A C 1
ATOM 627 O O . SER A 1 88 ? -24.431 -5.579 -27.230 1.00 12.86 113 SER A O 1
ATOM 632 N N . LYS A 1 89 ? -23.285 -4.405 -25.684 1.00 11.67 114 LYS A N 1
ATOM 633 C CA . LYS A 1 89 ? -22.595 -5.567 -25.170 1.00 11.52 114 LYS A CA 1
ATOM 634 C C . LYS A 1 89 ? -23.526 -6.483 -24.393 1.00 14.61 114 LYS A C 1
ATOM 635 O O . LYS A 1 89 ? -23.329 -7.714 -24.368 1.00 12.51 114 LYS A O 1
ATOM 641 N N . CYS A 1 90 ? -24.525 -5.891 -23.734 1.00 11.72 115 CYS A N 1
ATOM 642 C CA . CYS A 1 90 ? -25.440 -6.640 -22.867 1.00 11.70 115 CYS A CA 1
ATOM 643 C C . CYS A 1 90 ? -26.892 -6.277 -23.185 1.00 12.18 115 CYS A C 1
ATOM 644 O O . CYS A 1 90 ? -27.538 -5.540 -22.451 1.00 11.91 115 CYS A O 1
ATOM 647 N N . PRO A 1 91 ? -27.436 -6.801 -24.286 1.00 13.44 116 PRO A N 1
ATOM 648 C CA . PRO A 1 91 ? -28.756 -6.357 -24.748 1.00 11.79 116 PRO A CA 1
ATOM 649 C C . PRO A 1 91 ? -29.903 -6.601 -23.789 1.00 11.58 116 PRO A C 1
ATOM 650 O O . PRO A 1 91 ? -30.911 -5.923 -23.912 1.00 16.85 116 PRO A O 1
ATOM 654 N N . ASP A 1 92 ? -29.703 -7.486 -22.823 1.00 12.65 117 ASP A N 1
ATOM 655 C CA . ASP A 1 92 ? -30.776 -7.783 -21.864 1.00 16.33 117 ASP A CA 1
ATOM 656 C C . ASP A 1 92 ? -30.658 -6.973 -20.568 1.00 18.74 117 ASP A C 1
ATOM 657 O O . ASP A 1 92 ? -31.548 -7.078 -19.698 1.00 15.61 117 ASP A O 1
ATOM 662 N N . THR A 1 93 ? -29.565 -6.209 -20.406 1.00 11.64 118 THR A N 1
ATOM 663 C CA . THR A 1 93 ? -29.369 -5.487 -19.132 1.00 10.33 118 THR A CA 1
ATOM 664 C C . THR A 1 93 ? -30.321 -4.306 -18.980 1.00 12.54 118 THR A C 1
ATOM 665 O O . THR A 1 93 ? -30.751 -3.684 -19.985 1.00 14.05 118 THR A O 1
ATOM 669 N N . GLN A 1 94 ? -30.665 -4.011 -17.730 1.00 9.66 119 GLN A N 1
ATOM 670 C CA . GLN A 1 94 ? -31.369 -2.764 -17.407 1.00 10.39 119 GLN A CA 1
ATOM 671 C C . GLN A 1 94 ? -30.343 -1.881 -16.701 1.00 9.21 119 GLN A C 1
ATOM 672 O O . GLN A 1 94 ? -29.636 -2.329 -15.797 1.00 11.55 119 GLN A O 1
ATOM 678 N N . ILE A 1 95 ? -30.281 -0.617 -17.106 1.00 8.95 120 ILE A N 1
ATOM 679 C CA . ILE A 1 95 ? -29.290 0.284 -16.563 1.00 8.62 120 ILE A CA 1
ATOM 680 C C . ILE A 1 95 ? -29.867 1.172 -15.480 1.00 9.62 120 ILE A C 1
ATOM 681 O O . ILE A 1 95 ? -30.950 1.729 -15.632 1.00 9.76 120 ILE A O 1
ATOM 686 N N . VAL A 1 96 ? -29.115 1.319 -14.389 1.00 8.32 121 VAL A N 1
ATOM 687 C CA . VAL A 1 96 ? -29.370 2.409 -13.447 1.00 9.13 121 VAL A CA 1
ATOM 688 C C . VAL A 1 96 ? -28.097 3.191 -13.296 1.00 8.62 121 VAL A C 1
ATOM 689 O O . VAL A 1 96 ? -27.032 2.697 -13.631 1.00 8.96 121 VAL A O 1
ATOM 693 N N . ALA A 1 97 ? -28.186 4.437 -12.858 1.00 7.41 122 ALA A N 1
ATOM 694 C CA . ALA A 1 97 ? -26.990 5.256 -12.881 1.00 6.38 122 ALA A CA 1
ATOM 695 C C . ALA A 1 97 ? -26.981 6.268 -11.766 1.00 7.87 122 ALA A C 1
ATOM 696 O O . ALA A 1 97 ? -27.986 6.492 -11.088 1.00 7.74 122 ALA A O 1
ATOM 698 N N . GLY A 1 98 ? -25.832 6.903 -11.576 1.00 8.30 123 GLY A N 1
ATOM 699 C CA . GLY A 1 98 ? -25.773 7.946 -10.558 1.00 9.47 123 GLY A CA 1
ATOM 700 C C . GLY A 1 98 ? -24.534 8.777 -10.695 1.00 8.09 123 GLY A C 1
ATOM 701 O O . GLY A 1 98 ? -23.630 8.443 -11.452 1.00 7.33 123 GLY A O 1
ATOM 702 N N . GLY A 1 99 ? -24.491 9.854 -9.928 1.00 5.98 124 GLY A N 1
ATOM 703 C CA . GLY A 1 99 ? -23.279 10.637 -9.830 1.00 5.52 124 GLY A CA 1
ATOM 704 C C . GLY A 1 99 ? -23.287 11.401 -8.538 1.00 7.35 124 GLY A C 1
ATOM 705 O O . GLY A 1 99 ? -24.318 11.521 -7.852 1.00 6.80 124 GLY A O 1
ATOM 706 N N . TYR A 1 100 ? -22.119 11.945 -8.226 1.00 6.98 125 TYR A N 1
ATOM 707 C CA . TYR A 1 100 ? -21.914 12.785 -7.040 1.00 7.03 125 TYR A CA 1
ATOM 708 C C . TYR A 1 100 ? -21.129 14.018 -7.436 1.00 7.95 125 TYR A C 1
ATOM 709 O O . TYR A 1 100 ? -20.039 13.928 -7.995 1.00 7.35 125 TYR A O 1
ATOM 728 N N . GLN A 1 102 ? -19.312 16.732 -9.261 1.00 7.40 127 GLN A N 1
ATOM 729 C CA . GLN A 1 102 ? -18.977 16.797 -10.685 1.00 6.57 127 GLN A CA 1
ATOM 730 C C . GLN A 1 102 ? -19.529 15.604 -11.485 1.00 5.76 127 GLN A C 1
ATOM 731 O O . GLN A 1 102 ? -19.908 15.744 -12.646 1.00 7.33 127 GLN A O 1
ATOM 737 N N . GLY A 1 103 ? -19.619 14.431 -10.865 1.00 6.25 128 GLY A N 1
ATOM 738 C CA . GLY A 1 103 ? -20.139 13.276 -11.563 1.00 6.65 128 GLY A CA 1
ATOM 739 C C . GLY A 1 103 ? -21.584 13.430 -12.009 1.00 6.17 128 GLY A C 1
ATOM 740 O O . GLY A 1 103 ? -22.030 12.772 -12.939 1.00 6.18 128 GLY A O 1
ATOM 741 N N . THR A 1 104 ? -22.345 14.274 -11.294 1.00 7.88 129 THR A N 1
ATOM 742 C CA . THR A 1 104 ? -23.710 14.590 -11.744 1.00 6.70 129 THR A CA 1
ATOM 743 C C . THR A 1 104 ? -23.713 15.442 -13.012 1.00 8.32 129 THR A C 1
ATOM 744 O O . THR A 1 104 ? -24.631 15.301 -13.848 1.00 8.21 129 THR A O 1
ATOM 748 N N . ALA A 1 105 ? -22.701 16.298 -13.162 1.00 7.03 130 ALA A N 1
ATOM 749 C CA . ALA A 1 105 ? -22.576 17.040 -14.417 1.00 8.61 130 ALA A CA 1
ATOM 750 C C . ALA A 1 105 ? -22.203 16.102 -15.568 1.00 9.35 130 ALA A C 1
ATOM 751 O O . ALA A 1 105 ? -22.650 16.260 -16.709 1.00 8.56 130 ALA A O 1
ATOM 753 N N . VAL A 1 106 ? -21.371 15.107 -15.264 1.00 7.68 131 VAL A N 1
ATOM 754 C CA . VAL A 1 106 ? -21.041 14.076 -16.252 1.00 7.61 131 VAL A CA 1
ATOM 755 C C . VAL A 1 106 ? -22.307 13.351 -16.677 1.00 6.98 131 VAL A C 1
ATOM 756 O O . VAL A 1 106 ? -22.566 13.172 -17.876 1.00 7.46 131 VAL A O 1
ATOM 760 N N . MET A 1 107 ? -23.134 12.948 -15.703 1.00 6.90 132 MET A N 1
ATOM 761 C CA . MET A 1 107 ? -24.373 12.241 -16.035 1.00 7.99 132 MET A CA 1
ATOM 762 C C . MET A 1 107 ? -25.323 13.082 -16.874 1.00 8.38 132 MET A C 1
ATOM 763 O O . MET A 1 107 ? -25.887 12.595 -17.848 1.00 8.74 132 MET A O 1
ATOM 768 N N . ASN A 1 108 ? -25.542 14.332 -16.477 1.00 8.43 133 ASN A N 1
ATOM 769 C CA . ASN A 1 108 ? -26.432 15.212 -17.241 1.00 8.42 133 ASN A CA 1
ATOM 770 C C . ASN A 1 108 ? -25.919 15.387 -18.656 1.00 8.81 133 ASN A C 1
ATOM 771 O O . ASN A 1 108 ? -26.671 15.284 -19.629 1.00 9.42 133 ASN A O 1
ATOM 776 N N . GLY A 1 109 ? -24.619 15.627 -18.790 1.00 6.92 134 GLY A N 1
ATOM 777 C CA . GLY A 1 109 ? -24.061 15.924 -20.119 1.00 7.03 134 GLY A CA 1
ATOM 778 C C . GLY A 1 109 ? -24.102 14.703 -21.027 1.00 9.96 134 GLY A C 1
ATOM 779 O O . GLY A 1 109 ? -24.348 14.807 -22.223 1.00 10.39 134 GLY A O 1
ATOM 780 N N . ALA A 1 110 ? -23.860 13.519 -20.461 1.00 8.77 135 ALA A N 1
ATOM 781 C CA . ALA A 1 110 ? -23.877 12.301 -21.255 1.00 6.74 135 ALA A CA 1
ATOM 782 C C . ALA A 1 110 ? -25.309 11.851 -21.589 1.00 7.58 135 ALA A C 1
ATOM 783 O O . ALA A 1 110 ? -25.599 11.528 -22.738 1.00 8.92 135 ALA A O 1
ATOM 785 N N . ILE A 1 111 ? -26.187 11.793 -20.590 1.00 8.90 136 ILE A N 1
ATOM 786 C CA . ILE A 1 111 ? -27.527 11.244 -20.804 1.00 6.82 136 ILE A CA 1
ATOM 787 C C . ILE A 1 111 ? -28.326 12.131 -21.753 1.00 8.79 136 ILE A C 1
ATOM 788 O O . ILE A 1 111 ? -29.047 11.599 -22.608 1.00 8.93 136 ILE A O 1
ATOM 793 N N . LYS A 1 112 ? -28.203 13.444 -21.642 1.00 8.31 137 LYS A N 1
ATOM 794 C CA . LYS A 1 112 ? -28.956 14.329 -22.549 1.00 8.85 137 LYS A CA 1
ATOM 795 C C . LYS A 1 112 ? -28.563 14.106 -24.012 1.00 10.08 137 LYS A C 1
ATOM 796 O O . LYS A 1 112 ? -29.339 14.485 -24.905 1.00 9.11 137 LYS A O 1
ATOM 802 N N . ARG A 1 113 ? -27.387 13.541 -24.272 1.00 8.77 138 ARG A N 1
ATOM 803 C CA . ARG A 1 113 ? -26.921 13.332 -25.638 1.00 8.87 138 ARG A CA 1
ATOM 804 C C . ARG A 1 113 ? -27.293 11.978 -26.233 1.00 10.09 138 ARG A C 1
ATOM 805 O O . ARG A 1 113 ? -27.086 11.743 -27.440 1.00 11.57 138 ARG A O 1
ATOM 813 N N . LEU A 1 114 ? -27.841 11.083 -25.414 1.00 9.84 139 LEU A N 1
ATOM 814 C CA . LEU A 1 114 ? -28.176 9.737 -25.874 1.00 9.94 139 LEU A CA 1
ATOM 815 C C . LEU A 1 114 ? -29.458 9.715 -26.712 1.00 12.34 139 LEU A C 1
ATOM 816 O O . LEU A 1 114 ? -30.316 10.579 -26.555 1.00 12.70 139 LEU A O 1
ATOM 821 N N . SER A 1 115 ? -29.539 8.736 -27.609 1.00 13.80 140 SER A N 1
ATOM 822 C CA . SER A 1 115 ? -30.766 8.455 -28.345 1.00 11.82 140 SER A CA 1
ATOM 823 C C . SER A 1 115 ? -31.903 8.016 -27.436 1.00 10.68 140 SER A C 1
ATOM 824 O O . SER A 1 115 ? -31.676 7.493 -26.310 1.00 12.47 140 SER A O 1
ATOM 827 N N . ALA A 1 116 ? -33.140 8.192 -27.876 1.00 16.08 141 ALA A N 1
ATOM 828 C CA . ALA A 1 116 ? -34.260 7.709 -27.084 1.00 16.13 141 ALA A CA 1
ATOM 829 C C . ALA A 1 116 ? -34.191 6.216 -26.783 1.00 11.87 141 ALA A C 1
ATOM 830 O O . ALA A 1 116 ? -34.621 5.807 -25.696 1.00 13.57 141 ALA A O 1
ATOM 832 N N . ASP A 1 117 ? -33.665 5.417 -27.711 1.00 13.94 142 ASP A N 1
ATOM 833 C CA . ASP A 1 117 ? -33.604 3.979 -27.521 1.00 17.77 142 ASP A CA 1
ATOM 834 C C . ASP A 1 117 ? -32.679 3.616 -26.368 1.00 15.72 142 ASP A C 1
ATOM 835 O O . ASP A 1 117 ? -32.988 2.730 -25.585 1.00 17.66 142 ASP A O 1
ATOM 840 N N . VAL A 1 118 ? -31.561 4.323 -26.248 1.00 14.35 143 VAL A N 1
ATOM 841 C CA . VAL A 1 118 ? -30.620 4.010 -25.173 1.00 13.66 143 VAL A CA 1
ATOM 842 C C . VAL A 1 118 ? -31.160 4.599 -23.874 1.00 10.11 143 VAL A C 1
ATOM 843 O O . VAL A 1 118 ? -31.082 3.953 -22.823 1.00 11.34 143 VAL A O 1
ATOM 847 N N . GLN A 1 119 ? -31.718 5.805 -23.940 1.00 10.16 144 GLN A N 1
ATOM 848 C CA . GLN A 1 119 ? -32.364 6.388 -22.758 1.00 9.68 144 GLN A CA 1
ATOM 849 C C . GLN A 1 119 ? -33.431 5.497 -22.150 1.00 10.20 144 GLN A C 1
ATOM 850 O O . GLN A 1 119 ? -33.567 5.428 -20.923 1.00 11.36 144 GLN A O 1
ATOM 856 N N . ASP A 1 120 ? -34.195 4.796 -23.001 1.00 12.10 145 ASP A N 1
ATOM 857 C CA A ASP A 1 120 ? -35.250 3.929 -22.500 0.51 12.93 145 ASP A CA 1
ATOM 858 C CA B ASP A 1 120 ? -35.237 3.877 -22.560 0.49 12.99 145 ASP A CA 1
ATOM 859 C C . ASP A 1 120 ? -34.706 2.758 -21.668 1.00 11.56 145 ASP A C 1
ATOM 860 O O . ASP A 1 120 ? -35.408 2.243 -20.824 1.00 14.95 145 ASP A O 1
ATOM 869 N N . LYS A 1 121 ? -33.455 2.387 -21.883 1.00 11.08 146 LYS A N 1
ATOM 870 C CA . LYS A 1 121 ? -32.813 1.319 -21.091 1.00 11.68 146 LYS A CA 1
ATOM 871 C C . LYS A 1 121 ? -32.338 1.831 -19.720 1.00 9.88 146 LYS A C 1
ATOM 872 O O . LYS A 1 121 ? -32.027 1.031 -18.857 1.00 11.74 146 LYS A O 1
ATOM 878 N N . ILE A 1 122 ? -32.252 3.151 -19.542 1.00 9.63 147 ILE A N 1
ATOM 879 C CA . ILE A 1 122 ? -31.810 3.730 -18.279 1.00 8.73 147 ILE A CA 1
ATOM 880 C C . ILE A 1 122 ? -33.044 3.961 -17.431 1.00 10.66 147 ILE A C 1
ATOM 881 O O . ILE A 1 122 ? -33.831 4.893 -17.670 1.00 12.39 147 ILE A O 1
ATOM 886 N N . LYS A 1 123 ? -33.212 3.117 -16.413 1.00 10.68 148 LYS A N 1
ATOM 887 C CA . LYS A 1 123 ? -34.479 3.095 -15.692 1.00 9.75 148 LYS A CA 1
ATOM 888 C C . LYS A 1 123 ? -34.554 4.115 -14.572 1.00 10.96 148 LYS A C 1
ATOM 889 O O . LYS A 1 123 ? -35.658 4.562 -14.195 1.00 10.97 148 LYS A O 1
ATOM 895 N N . GLY A 1 124 ? -33.396 4.473 -14.005 1.00 9.27 149 GLY A N 1
ATOM 896 C CA . GLY A 1 124 ? -33.388 5.474 -12.933 1.00 7.06 149 GLY A CA 1
ATOM 897 C C . GLY A 1 124 ? -31.994 6.033 -12.785 1.00 7.04 149 GLY A C 1
ATOM 898 O O . GLY A 1 124 ? -31.012 5.333 -13.070 1.00 8.40 149 GLY A O 1
ATOM 899 N N . VAL A 1 125 ? -31.915 7.261 -12.296 1.00 6.94 150 VAL A N 1
ATOM 900 C CA . VAL A 1 125 ? -30.628 7.939 -12.070 1.00 7.83 150 VAL A CA 1
ATOM 901 C C . VAL A 1 125 ? -3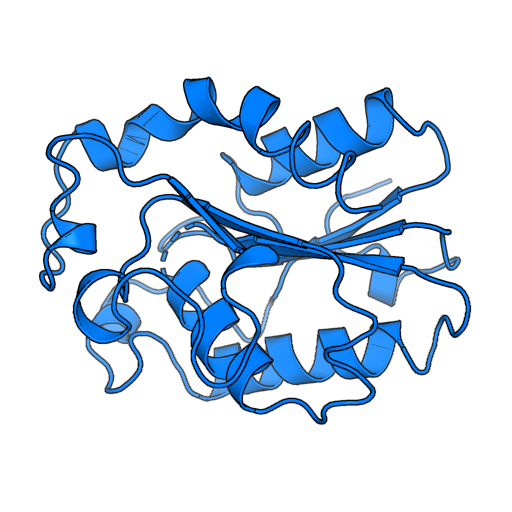0.717 8.691 -10.774 1.00 8.81 150 VAL A C 1
ATOM 902 O O . VAL A 1 125 ? -31.703 9.374 -10.507 1.00 9.08 150 VAL A O 1
ATOM 906 N N . VAL A 1 126 ? -29.707 8.543 -9.935 1.00 7.02 151 VAL A N 1
ATOM 907 C CA . VAL A 1 126 ? -29.653 9.271 -8.671 1.00 8.68 151 VAL A CA 1
ATOM 908 C C . VAL A 1 126 ? -28.497 10.265 -8.694 1.00 8.62 151 VAL A C 1
ATOM 909 O O . VAL A 1 126 ? -27.347 9.936 -9.053 1.00 8.11 151 VAL A O 1
ATOM 913 N N . LEU A 1 127 ? -28.788 11.501 -8.302 1.00 7.15 152 LEU A N 1
ATOM 914 C CA . LEU A 1 127 ? -27.798 12.577 -8.396 1.00 6.66 152 LEU A CA 1
ATOM 915 C C . LEU A 1 127 ? -27.552 13.201 -7.043 1.00 9.95 152 LEU A C 1
ATOM 916 O O . LEU A 1 127 ? -28.427 13.886 -6.521 1.00 10.34 152 LEU A O 1
ATOM 921 N N . PHE A 1 128 ? -26.406 12.945 -6.430 1.00 7.91 153 PHE A N 1
ATOM 922 C CA . PHE A 1 128 ? -26.134 13.535 -5.109 1.00 6.45 153 PHE A CA 1
ATOM 923 C C . PHE A 1 128 ? -25.343 14.807 -5.262 1.00 8.59 153 PHE A C 1
ATOM 924 O O . PHE A 1 128 ? -24.335 14.815 -5.965 1.00 8.03 153 PHE A O 1
ATOM 932 N N . GLY A 1 129 ? -25.781 15.906 -4.636 1.00 7.99 154 GLY A N 1
ATOM 933 C CA . GLY A 1 129 ? -25.011 17.151 -4.709 1.00 8.71 154 GLY A CA 1
ATOM 934 C C . GLY A 1 129 ? -24.905 17.595 -6.168 1.00 9.50 154 GLY A C 1
ATOM 935 O O . GLY A 1 129 ? -23.815 17.795 -6.731 1.00 8.84 154 GLY A O 1
ATOM 936 N N . TYR A 1 130 ? -26.062 17.748 -6.806 1.00 7.66 155 TYR A N 1
ATOM 937 C CA . TYR A 1 130 ? -26.146 18.001 -8.259 1.00 7.02 155 TYR A CA 1
ATOM 938 C C . TYR A 1 130 ? -25.715 19.392 -8.629 1.00 9.52 155 TYR A C 1
ATOM 939 O O . TYR A 1 130 ? -26.427 20.363 -8.380 1.00 8.96 155 TYR A O 1
ATOM 948 N N . THR A 1 131 ? -24.545 19.507 -9.241 1.00 8.04 156 THR A N 1
ATOM 949 C CA . THR A 1 131 ? -23.923 20.798 -9.524 1.00 7.97 156 THR A CA 1
ATOM 950 C C . THR A 1 131 ? -24.635 21.538 -10.655 1.00 9.12 156 THR A C 1
ATOM 951 O O . THR A 1 131 ? -24.376 22.742 -10.862 1.00 11.45 156 THR A O 1
ATOM 955 N N . ARG A 1 132 ? -25.493 20.834 -11.397 1.00 9.19 157 ARG A N 1
ATOM 956 C CA . ARG A 1 132 ? -26.316 21.483 -12.431 1.00 8.72 157 ARG A CA 1
ATOM 957 C C . ARG A 1 132 ? -27.771 21.596 -12.028 1.00 7.47 157 ARG A C 1
ATOM 958 O O . ARG A 1 132 ? -28.634 21.825 -12.875 1.00 9.28 157 ARG A O 1
ATOM 966 N N . ASN A 1 133 ? -28.068 21.445 -10.738 1.00 8.76 158 ASN A N 1
ATOM 967 C CA . ASN A 1 133 ? -29.460 21.472 -10.303 1.00 10.24 158 ASN A CA 1
ATOM 968 C C . ASN A 1 133 ? -30.191 22.757 -10.694 1.00 9.62 158 ASN A C 1
ATOM 969 O O . ASN A 1 133 ? -31.276 22.690 -11.257 1.00 9.54 158 ASN A O 1
ATOM 974 N N . ALA A 1 134 ? -29.610 23.912 -10.382 1.00 10.71 159 ALA A N 1
ATOM 975 C CA . ALA A 1 134 ? -30.267 25.183 -10.770 1.00 10.22 159 ALA A CA 1
ATOM 976 C C . ALA A 1 134 ? -30.379 25.349 -12.263 1.00 11.89 159 ALA A C 1
ATOM 977 O O . ALA A 1 134 ? -31.439 25.740 -12.799 1.00 16.74 159 ALA A O 1
ATOM 979 N N . GLN A 1 135 ? -29.281 25.055 -12.958 1.00 11.51 160 GLN A N 1
ATOM 980 C CA . GLN A 1 135 ? -29.148 25.267 -14.386 1.00 11.59 160 GLN A CA 1
ATOM 981 C C . GLN A 1 135 ? -30.112 24.396 -15.184 1.00 12.92 160 GLN A C 1
ATOM 982 O O . GLN A 1 135 ? -30.582 24.802 -16.257 1.00 16.44 160 GLN A O 1
ATOM 988 N N . GLU A 1 136 ? -30.384 23.205 -14.655 1.00 11.29 161 GLU A N 1
ATOM 989 C CA . GLU A 1 136 ? -31.237 22.223 -15.311 1.00 10.78 161 GLU A CA 1
ATOM 990 C C . GLU A 1 136 ? -32.614 22.050 -14.670 1.00 9.54 161 GLU A C 1
ATOM 991 O O . GLU A 1 136 ? -33.376 21.137 -15.047 1.00 12.18 161 GLU A O 1
ATOM 997 N N . ARG A 1 137 ? -32.950 22.946 -13.731 1.00 11.15 162 ARG A N 1
ATOM 998 C CA . ARG A 1 137 ? -34.234 22.909 -13.048 1.00 14.75 162 ARG A CA 1
ATOM 999 C C . ARG A 1 137 ? -34.518 21.542 -12.467 1.00 10.50 162 ARG A C 1
ATOM 1000 O O . ARG A 1 137 ? -35.614 20.986 -12.564 1.00 13.85 162 ARG A O 1
ATOM 1008 N N . GLY A 1 138 ? -33.510 20.983 -11.797 1.00 11.04 163 GLY A N 1
ATOM 1009 C CA . GLY A 1 138 ? -33.769 19.793 -11.013 1.00 9.96 163 GLY A CA 1
ATOM 1010 C C . GLY A 1 138 ? -33.977 18.489 -11.772 1.00 10.90 163 GLY A C 1
ATOM 1011 O O . GLY A 1 138 ? -34.527 17.541 -11.247 1.00 10.69 163 GLY A O 1
ATOM 1012 N N . GLN A 1 139 ? -33.499 18.432 -13.001 1.00 10.06 164 GLN A N 1
ATOM 1013 C CA . GLN A 1 139 ? -33.622 17.211 -13.772 1.00 9.00 164 GLN A CA 1
ATOM 1014 C C . GLN A 1 139 ? -32.423 17.067 -14.665 1.00 7.45 164 GLN A C 1
ATOM 1015 O O . GLN A 1 139 ? -31.530 17.916 -14.652 1.00 9.83 164 GLN A O 1
ATOM 1021 N N . ILE A 1 140 ? -32.435 16.018 -15.491 1.00 6.91 165 ILE A N 1
ATOM 1022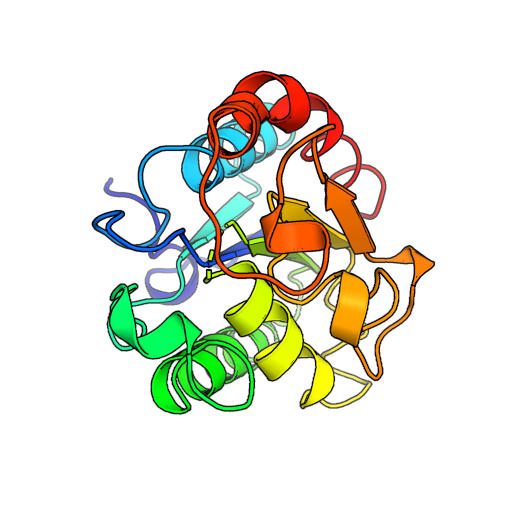 C CA . ILE A 1 140 ? -31.462 15.899 -16.583 1.00 8.97 165 ILE A CA 1
ATOM 1023 C C . ILE A 1 140 ? -32.143 16.375 -17.857 1.00 9.50 165 ILE A C 1
ATOM 1024 O O . ILE A 1 140 ? -33.294 16.016 -18.146 1.00 11.14 165 ILE A O 1
ATOM 1029 N N . ALA A 1 141 ? -31.411 17.160 -18.645 1.00 9.63 166 ALA A N 1
ATOM 1030 C CA . ALA A 1 141 ? -31.998 17.689 -19.891 1.00 10.15 166 ALA A CA 1
ATOM 1031 C C . ALA A 1 141 ? -32.340 16.571 -20.855 1.00 11.81 166 ALA A C 1
ATOM 1032 O O . ALA A 1 141 ? -31.640 15.545 -20.943 1.00 10.65 166 ALA A O 1
ATOM 1034 N N . ASN A 1 142 ? -33.429 16.751 -21.607 1.00 8.29 167 ASN A N 1
ATOM 1035 C CA . ASN A 1 142 ? -33.755 15.794 -22.667 1.00 11.65 167 ASN A CA 1
ATOM 1036 C C . ASN A 1 142 ? -33.932 14.349 -22.173 1.00 10.34 167 ASN A C 1
ATOM 1037 O O . ASN A 1 142 ? -33.630 13.400 -22.899 1.00 11.63 167 ASN A O 1
ATOM 1042 N N . PHE A 1 143 ? -34.443 14.217 -20.953 1.00 9.30 168 PHE A N 1
ATOM 1043 C CA . PHE A 1 143 ? -34.613 12.911 -20.330 1.00 11.87 168 PHE A CA 1
ATOM 1044 C C . PHE A 1 143 ? -35.766 13.045 -19.315 1.00 9.56 168 PHE A C 1
ATOM 1045 O O . PHE A 1 143 ? -35.960 14.114 -18.718 1.00 10.28 168 PHE A O 1
ATOM 1053 N N . PRO A 1 144 ? -36.562 11.979 -19.130 1.00 11.96 169 PRO A N 1
ATOM 1054 C CA . PRO A 1 144 ? -37.735 12.169 -18.264 1.00 11.38 169 PRO A CA 1
ATOM 1055 C C . PRO A 1 144 ? -37.396 12.525 -16.813 1.00 12.60 169 PRO A C 1
ATOM 1056 O O . PRO A 1 144 ? -36.484 11.936 -16.156 1.00 11.71 169 PRO A O 1
ATOM 1060 N N . LYS A 1 145 ? -38.132 13.502 -16.293 1.00 12.72 170 LYS A N 1
ATOM 1061 C CA . LYS A 1 145 ? -37.936 13.940 -14.919 1.00 11.62 170 LYS A CA 1
ATOM 1062 C C . LYS A 1 145 ? -38.207 12.798 -13.961 1.00 11.54 170 LYS A C 1
ATOM 1063 O O . LYS A 1 145 ? -37.562 12.704 -12.904 1.00 13.53 170 LYS A O 1
ATOM 1069 N N . ASP A 1 146 ? -39.196 11.961 -14.266 1.00 13.09 171 ASP A N 1
ATOM 1070 C CA . ASP A 1 146 ? -39.595 10.949 -13.286 1.00 14.61 171 ASP A CA 1
ATOM 1071 C C . ASP A 1 146 ? -38.589 9.810 -13.151 1.00 14.10 171 ASP A C 1
ATOM 1072 O O . ASP A 1 146 ? -38.695 8.997 -12.215 1.00 15.52 171 ASP A O 1
ATOM 1077 N N . LYS A 1 147 ? -37.576 9.798 -14.017 1.00 12.15 172 LYS A N 1
ATOM 1078 C CA . LYS A 1 147 ? -36.533 8.781 -13.908 1.00 9.76 172 LYS A CA 1
ATOM 1079 C C . LYS A 1 147 ? -35.324 9.261 -13.125 1.00 12.56 172 LYS A C 1
ATOM 1080 O O . LYS A 1 147 ? -34.336 8.503 -12.991 1.00 12.66 172 LYS A O 1
ATOM 1086 N N . VAL A 1 148 ? -35.361 10.503 -12.652 1.00 10.86 173 VAL A N 1
ATOM 1087 C CA . VAL A 1 148 ? -34.225 11.066 -11.936 1.00 9.25 173 VAL A CA 1
ATOM 1088 C C . VAL A 1 148 ? -34.640 11.438 -10.518 1.00 10.17 173 VAL A C 1
ATOM 1089 O O . VAL A 1 148 ? -35.709 12.034 -10.304 1.00 15.86 173 VAL A O 1
ATOM 1093 N N . LYS A 1 149 ? -33.831 11.074 -9.528 1.00 7.52 174 LYS A N 1
ATOM 1094 C CA . LYS A 1 149 ? -34.036 11.607 -8.190 1.00 9.88 174 LYS A CA 1
ATOM 1095 C C . LYS A 1 149 ? -32.794 12.376 -7.785 1.00 9.25 174 LYS A C 1
ATOM 1096 O O . LYS A 1 149 ? -31.691 11.861 -7.818 1.00 9.66 174 LYS A O 1
ATOM 1102 N N . VAL A 1 150 ? -32.994 13.625 -7.413 1.00 8.76 175 VAL A N 1
ATOM 1103 C CA . VAL A 1 150 ? -31.930 14.521 -7.013 1.00 8.21 175 VAL A CA 1
ATOM 1104 C C . VAL A 1 150 ? -31.889 14.631 -5.503 1.00 9.63 175 VAL A C 1
ATOM 1105 O O . VAL A 1 150 ? -32.917 14.885 -4.851 1.00 11.53 175 VAL A O 1
ATOM 1109 N N . TYR A 1 151 ? -30.698 14.420 -4.960 1.00 8.84 176 TYR A N 1
ATOM 1110 C CA . TYR A 1 151 ? -30.434 14.598 -3.534 1.00 9.12 176 TYR A CA 1
ATOM 1111 C C . TYR A 1 151 ? -29.599 15.831 -3.353 1.00 11.22 176 TYR A C 1
ATOM 1112 O O . TYR A 1 151 ? -28.389 15.824 -3.640 1.00 10.72 176 TYR A O 1
ATOM 1121 N N . CYS A 1 152 ? -30.243 16.924 -2.942 1.00 10.53 177 CYS A N 1
ATOM 1122 C CA . CYS A 1 152 ? -29.546 18.171 -2.659 1.00 9.84 177 CYS A CA 1
ATOM 1123 C C . CYS A 1 152 ? -29.813 18.515 -1.218 1.00 13.42 177 CYS A C 1
ATOM 1124 O O . CYS A 1 152 ? -30.924 18.917 -0.860 1.00 14.69 177 CYS A O 1
ATOM 1127 N N . ALA A 1 153 ? -28.818 18.306 -0.370 1.00 10.45 178 ALA A N 1
ATOM 1128 C CA . ALA A 1 153 ? -28.999 18.557 1.049 1.00 9.84 178 ALA A CA 1
ATOM 1129 C C . ALA A 1 153 ? -29.196 20.017 1.310 1.00 10.10 178 ALA A C 1
ATOM 1130 O O . ALA A 1 153 ? -28.721 20.876 0.598 1.00 11.56 178 ALA A O 1
ATOM 1132 N N . VAL A 1 154 ? -29.923 20.325 2.395 1.00 11.79 179 VAL A N 1
ATOM 1133 C CA . VAL A 1 154 ? -30.107 21.731 2.728 1.00 12.36 179 VAL A CA 1
ATOM 1134 C C . VAL A 1 154 ? -28.750 22.400 2.996 1.00 13.52 179 VAL A C 1
ATOM 1135 O O . VAL A 1 154 ? -27.929 21.902 3.787 1.00 16.08 179 VAL A O 1
ATOM 1139 N N . GLY A 1 155 ? -28.495 23.485 2.292 1.00 12.14 180 GLY A N 1
ATOM 1140 C CA . GLY A 1 155 ? -27.254 24.196 2.446 1.00 14.15 180 GLY A CA 1
ATOM 1141 C C . GLY A 1 155 ? -26.116 23.609 1.608 1.00 17.66 180 GLY A C 1
ATOM 1142 O O . GLY A 1 155 ? -24.992 24.081 1.719 1.00 15.14 180 GLY A O 1
ATOM 1143 N N . ASP A 1 156 ? -26.401 22.617 0.753 1.00 13.77 181 ASP A N 1
ATOM 1144 C CA . ASP A 1 156 ? -25.396 22.233 -0.231 1.00 9.90 181 ASP A CA 1
ATOM 1145 C C . ASP A 1 156 ? -25.495 23.236 -1.399 1.00 8.05 181 ASP A C 1
ATOM 1146 O O . ASP A 1 156 ? -26.364 23.093 -2.327 1.00 11.51 181 ASP A O 1
ATOM 1151 N N . LEU A 1 157 ? -24.591 24.208 -1.409 1.00 12.63 182 LEU A N 1
ATOM 1152 C CA . LEU A 1 157 ? -24.713 25.356 -2.296 1.00 9.95 182 LEU A CA 1
ATOM 1153 C C . LEU A 1 157 ? -24.422 25.067 -3.770 1.00 11.31 182 LEU A C 1
ATOM 1154 O O . LEU A 1 157 ? -24.659 25.891 -4.663 1.00 13.28 182 LEU A O 1
ATOM 1159 N N . VAL A 1 158 ? -23.936 23.848 -4.042 1.00 11.15 183 VAL A N 1
ATOM 1160 C CA . VAL A 1 158 ? -23.653 23.561 -5.434 1.00 9.31 183 VAL A CA 1
ATOM 1161 C C . VAL A 1 158 ? -24.956 23.319 -6.201 1.00 8.90 183 VAL A C 1
ATOM 1162 O O . VAL A 1 158 ? -24.954 23.380 -7.452 1.00 10.63 183 VAL A O 1
ATOM 1166 N N . CYS A 1 159 ? -26.053 23.117 -5.444 1.00 10.67 184 CYS A N 1
ATOM 1167 C CA . CYS A 1 159 ? -27.378 22.951 -6.063 1.00 9.29 184 CYS A CA 1
ATOM 1168 C C . CYS A 1 159 ? -28.060 24.274 -6.378 1.00 10.69 184 CYS A C 1
ATOM 1169 O O . CYS A 1 159 ? -29.124 24.299 -6.999 1.00 13.29 184 CYS A O 1
ATOM 1172 N N . LEU A 1 160 ? -27.399 25.374 -6.005 1.00 13.77 185 LEU A N 1
ATOM 1173 C CA . LEU A 1 160 ? -27.941 26.725 -6.148 1.00 14.32 185 LEU A CA 1
ATOM 1174 C C . LEU A 1 160 ? -27.180 27.499 -7.209 1.00 18.97 185 LEU A C 1
ATOM 1175 O O . LEU A 1 160 ? -27.176 28.714 -7.209 1.00 18.10 185 LEU A O 1
ATOM 1180 N N . GLY A 1 161 ? -26.528 26.795 -8.122 1.00 14.78 186 GLY A N 1
ATOM 1181 C CA . GLY A 1 161 ? -25.857 27.432 -9.240 1.00 16.03 186 GLY A CA 1
ATOM 1182 C C . GLY A 1 161 ? -24.500 28.015 -8.873 1.00 15.82 186 GLY A C 1
ATOM 1183 O O . GLY A 1 161 ? -24.009 28.900 -9.584 1.00 20.63 186 GLY A O 1
ATOM 1184 N N . THR A 1 162 ? -23.898 27.535 -7.788 1.00 13.64 187 THR A N 1
ATOM 1185 C CA . THR A 1 162 ? -22.551 27.965 -7.410 1.00 14.94 187 THR A CA 1
ATOM 1186 C C . THR A 1 162 ? -21.673 26.740 -7.345 1.00 16.48 187 THR A C 1
ATOM 1187 O O . THR A 1 162 ? -22.145 25.620 -7.501 1.00 15.52 187 THR A O 1
ATOM 1191 N N . LEU A 1 163 ? -20.385 26.957 -7.113 1.00 17.07 188 LEU A N 1
ATOM 1192 C CA . LEU A 1 163 ? -19.454 25.851 -6.871 1.00 17.96 188 LEU A CA 1
ATOM 1193 C C . LEU A 1 163 ? -18.931 25.892 -5.440 1.00 17.96 188 LEU A C 1
ATOM 1194 O O . LEU A 1 163 ? -17.904 25.303 -5.099 1.00 18.64 188 LEU A O 1
ATOM 1199 N N . ILE A 1 164 ? -19.670 26.579 -4.578 1.00 17.00 189 ILE A N 1
ATOM 1200 C CA . ILE A 1 164 ? -19.275 26.653 -3.189 1.00 17.43 189 ILE A CA 1
ATOM 1201 C C . ILE A 1 164 ? -19.505 25.346 -2.440 1.00 15.55 189 ILE A C 1
ATOM 1202 O O . ILE A 1 164 ? -20.608 24.808 -2.388 1.00 17.21 189 ILE A O 1
ATOM 1207 N N . VAL A 1 165 ? -18.456 24.825 -1.821 1.00 14.65 190 VAL A N 1
ATOM 1208 C CA . VAL A 1 165 ? -18.541 23.550 -1.131 1.00 14.24 190 VAL A CA 1
ATOM 1209 C C . VAL A 1 165 ? -18.642 23.791 0.372 1.00 19.96 190 VAL A C 1
ATOM 1210 O O . VAL A 1 165 ? -17.713 24.322 1.028 1.00 19.79 190 VAL A O 1
ATOM 1214 N N . ALA A 1 166 ? -19.790 23.435 0.925 1.00 20.83 191 ALA A N 1
ATOM 1215 C CA . ALA A 1 166 ? -20.075 23.652 2.331 1.00 19.51 191 ALA A CA 1
ATOM 1216 C C . ALA A 1 166 ? -20.371 22.312 2.974 1.00 18.97 191 ALA A C 1
ATOM 1217 O O . ALA A 1 166 ? -20.597 21.328 2.275 1.00 14.67 191 ALA A O 1
ATOM 1219 N N . PRO A 1 167 ? -20.381 22.224 4.314 1.00 16.08 192 PRO A N 1
ATOM 1220 C CA . PRO A 1 167 ? -20.506 20.920 4.955 1.00 13.06 192 PRO A CA 1
ATOM 1221 C C . PRO A 1 167 ? -21.654 19.965 4.531 1.00 12.39 192 PRO A C 1
ATOM 1222 O O . PRO A 1 167 ? -21.456 18.752 4.472 1.00 14.25 192 PRO A O 1
ATOM 1226 N N . PRO A 1 168 ? -22.852 20.502 4.201 1.00 13.41 193 PRO A N 1
ATOM 1227 C CA . PRO A 1 168 ? -23.920 19.573 3.813 1.00 14.49 193 PRO A CA 1
ATOM 1228 C C . PRO A 1 168 ? -23.592 18.806 2.520 1.00 9.81 193 PRO A C 1
ATOM 1229 O O . PRO A 1 168 ? -24.224 17.802 2.225 1.00 11.73 193 PRO A O 1
ATOM 1233 N N . HIS A 1 169 ? -22.603 19.303 1.796 1.00 10.53 194 HIS A N 1
ATOM 1234 C CA . HIS A 1 169 ? -22.169 18.625 0.572 1.00 11.08 194 HIS A CA 1
ATOM 1235 C C . HIS A 1 169 ? -21.655 17.245 0.866 1.00 11.72 194 HIS A C 1
ATOM 1236 O O . HIS A 1 169 ? -21.543 16.426 -0.047 1.00 12.40 194 HIS A O 1
ATOM 1243 N N . PHE A 1 170 ? -21.266 16.987 2.122 1.00 12.10 195 PHE A N 1
ATOM 1244 C CA . PHE A 1 170 ? -20.719 15.691 2.518 1.00 11.38 195 PHE A CA 1
ATOM 1245 C C . PHE A 1 170 ? -21.636 14.910 3.415 1.00 15.42 195 PHE A C 1
ATOM 1246 O O . PHE A 1 170 ? -21.180 14.073 4.216 1.00 16.89 195 PHE A O 1
ATOM 1254 N N . SER A 1 171 ? -22.946 15.153 3.286 1.00 13.19 196 SER A N 1
ATOM 1255 C CA . SER A 1 171 ? -23.906 14.526 4.159 1.00 13.99 196 SER A CA 1
ATOM 1256 C C . SER A 1 171 ? -24.738 13.421 3.483 1.00 14.01 196 SER A C 1
ATOM 1257 O O . SER A 1 171 ? -25.707 12.926 4.047 1.00 16.42 196 SER A O 1
ATOM 1260 N N . TYR A 1 172 ? -24.307 12.948 2.316 1.00 12.35 197 TYR A N 1
ATOM 1261 C CA . TYR A 1 172 ? -25.146 12.066 1.529 1.00 13.65 197 TYR A CA 1
ATOM 1262 C C . TYR A 1 172 ? -25.122 10.593 1.877 1.00 14.33 197 TYR A C 1
ATOM 1263 O O . TYR A 1 172 ? -25.874 9.822 1.329 1.00 13.72 197 TYR A O 1
ATOM 1272 N N . LEU A 1 173 ? -24.250 10.189 2.801 1.00 16.19 198 LEU A N 1
ATOM 1273 C CA . LEU A 1 173 ? -24.279 8.811 3.289 1.00 18.07 198 LEU A CA 1
ATOM 1274 C C . LEU A 1 173 ? -25.698 8.443 3.715 1.00 15.17 198 LEU A C 1
ATOM 1275 O O . LEU A 1 173 ? -26.189 7.348 3.447 1.00 17.13 198 LEU A O 1
ATOM 1280 N N . SER A 1 174 ? -26.358 9.373 4.385 1.00 16.91 199 SER A N 1
ATOM 1281 C CA . SER A 1 174 ? -27.672 9.102 4.925 1.00 17.20 199 SER A CA 1
ATOM 1282 C C . SER A 1 174 ? -28.741 8.968 3.832 1.00 19.52 199 SER A C 1
ATOM 1283 O O . SER A 1 174 ? -29.849 8.505 4.115 1.00 19.62 199 SER A O 1
ATOM 1286 N N . ASP A 1 175 ? -28.415 9.361 2.592 1.00 12.89 200 ASP A N 1
ATOM 1287 C CA . ASP A 1 175 ? -29.382 9.259 1.486 1.00 12.03 200 ASP A CA 1
ATOM 1288 C C . ASP A 1 175 ? -29.174 8.030 0.599 1.00 13.24 200 ASP A C 1
ATOM 1289 O O . ASP A 1 175 ? -29.953 7.787 -0.335 1.00 11.95 200 ASP A O 1
ATOM 1294 N N . THR A 1 176 ? -28.091 7.281 0.818 1.00 13.40 201 THR A N 1
ATOM 1295 C CA . THR A 1 176 ? -27.768 6.185 -0.096 1.00 11.79 201 THR A CA 1
ATOM 1296 C C . THR A 1 176 ? -28.745 5.024 -0.076 1.00 10.81 201 THR A C 1
ATOM 1297 O O . THR A 1 176 ? -28.931 4.375 -1.105 1.00 12.43 201 THR A O 1
ATOM 1301 N N . GLY A 1 177 ? -29.375 4.739 1.085 1.00 11.68 202 GLY A N 1
ATOM 1302 C CA . GLY A 1 177 ? -30.412 3.744 1.140 1.00 12.45 202 GLY A CA 1
ATOM 1303 C C . GLY A 1 177 ? -31.639 4.181 0.340 1.00 12.24 202 GLY A C 1
ATOM 1304 O O . GLY A 1 177 ? -32.186 3.389 -0.397 1.00 13.52 202 GLY A O 1
ATOM 1305 N N . ASP A 1 178 ? -32.057 5.439 0.492 1.00 11.68 203 ASP A N 1
ATOM 1306 C CA . ASP A 1 178 ? -33.202 5.937 -0.259 1.00 9.76 203 ASP A CA 1
ATOM 1307 C C . ASP A 1 178 ? -32.904 5.855 -1.758 1.00 10.03 203 ASP A C 1
ATOM 1308 O O . ASP A 1 178 ? -33.770 5.470 -2.539 1.00 11.28 203 ASP A O 1
ATOM 1313 N N . ALA A 1 179 ? -31.657 6.175 -2.121 1.00 11.59 204 ALA A N 1
ATOM 1314 C CA . ALA A 1 179 ? -31.258 6.182 -3.534 1.00 9.76 204 ALA A CA 1
ATOM 1315 C C . ALA A 1 179 ? -31.285 4.805 -4.133 1.00 10.21 204 ALA A C 1
ATOM 1316 O O . ALA A 1 179 ? -31.766 4.601 -5.263 1.00 10.86 204 ALA A O 1
ATOM 1318 N N . SER A 1 180 ? -30.755 3.831 -3.376 1.00 10.33 205 SER A N 1
ATOM 1319 C CA A SER A 1 180 ? -30.800 2.439 -3.799 0.63 11.38 205 SER A CA 1
ATOM 1320 C CA B SER A 1 180 ? -30.778 2.472 -3.840 0.37 11.32 205 SER A CA 1
ATOM 1321 C C . SER A 1 180 ? -32.238 1.993 -3.951 1.00 9.81 205 SER A C 1
ATOM 1322 O O . SER A 1 180 ? -32.601 1.351 -4.929 1.00 12.10 205 SER A O 1
ATOM 1327 N N . ASP A 1 181 ? -33.082 2.331 -2.965 1.00 12.79 206 ASP A N 1
ATOM 1328 C CA . ASP A 1 181 ? -34.482 1.959 -3.019 1.00 13.09 206 ASP A CA 1
ATOM 1329 C C . ASP A 1 181 ? -35.164 2.543 -4.284 1.00 14.06 206 ASP A C 1
ATOM 1330 O O . ASP A 1 181 ? -35.974 1.882 -4.954 1.00 13.72 206 ASP A O 1
ATOM 1335 N N . PHE A 1 182 ? -34.844 3.793 -4.602 1.00 11.98 207 PHE A N 1
ATOM 1336 C CA . PHE A 1 182 ? -35.419 4.410 -5.788 1.00 9.07 207 PHE A CA 1
ATOM 1337 C C . PHE A 1 182 ? -34.997 3.661 -7.052 1.00 10.95 207 PHE A C 1
ATOM 1338 O O . PHE A 1 182 ? -35.816 3.323 -7.932 1.00 11.65 207 PHE A O 1
ATOM 1346 N N . LEU A 1 183 ? -33.710 3.365 -7.153 1.00 10.49 208 LEU A N 1
ATOM 1347 C CA . LEU A 1 183 ? -33.242 2.663 -8.352 1.00 10.97 208 LEU A CA 1
ATOM 1348 C C . LEU A 1 183 ? -33.905 1.292 -8.467 1.00 14.00 208 LEU A C 1
ATOM 1349 O O . LEU A 1 183 ? -34.301 0.906 -9.548 1.00 13.06 208 LEU A O 1
ATOM 1354 N N . LEU A 1 184 ? -34.032 0.577 -7.352 1.00 12.17 209 LEU A N 1
ATOM 1355 C CA . LEU A 1 184 ? -34.635 -0.762 -7.376 1.00 12.34 209 LEU A CA 1
ATOM 1356 C C . LEU A 1 184 ? -36.122 -0.661 -7.782 1.00 13.91 209 LEU A C 1
ATOM 1357 O O . LEU A 1 184 ? -36.629 -1.494 -8.540 1.00 15.80 209 LEU A O 1
ATOM 1362 N N . SER A 1 185 ? -36.785 0.385 -7.315 1.00 14.56 210 SER A N 1
ATOM 1363 C CA A SER A 1 185 ? -38.200 0.585 -7.626 0.44 15.06 210 SER A CA 1
ATOM 1364 C CA B SER A 1 185 ? -38.199 0.567 -7.625 0.56 15.01 210 SER A CA 1
ATOM 1365 C C . SER A 1 185 ? -38.389 0.871 -9.110 1.00 19.62 210 SER A C 1
ATOM 1366 O O . SER A 1 185 ? -39.398 0.515 -9.705 1.00 18.53 210 SER A O 1
ATOM 1371 N N . GLN A 1 186 ? -37.413 1.525 -9.727 1.00 15.78 211 GLN A N 1
ATOM 1372 C CA . GLN A 1 186 ? -37.510 1.823 -11.158 1.00 15.04 211 GLN A CA 1
ATOM 1373 C C . GLN A 1 186 ? -37.236 0.604 -12.039 1.00 16.57 211 GLN A C 1
ATOM 1374 O O . GLN A 1 186 ? -37.598 0.576 -13.221 1.00 20.15 211 GLN A O 1
ATOM 1380 N N . LEU A 1 187 ? -36.551 -0.372 -11.471 1.00 19.12 212 LEU A N 1
ATOM 1381 C CA . LEU A 1 187 ? -36.197 -1.613 -12.148 1.00 19.34 212 LEU A CA 1
ATOM 1382 C C . LEU A 1 187 ? -37.372 -2.558 -12.066 1.00 40.81 212 LEU A C 1
ATOM 1383 O O . LEU A 1 187 ? -37.408 -3.508 -12.838 1.00 45.05 212 LEU A O 1
#

Organism: Aspergillus oryzae (strain ATCC 42149 / RIB 40) (NCBI:txid510516)

CATH classification: 3.40.50.1820

GO terms:
  GO:0005576 extracellular region (C, TAS)
  GO:0016042 lipid catabolic process (P, TAS)
  GO:0050525 cutinase activity (F, TAS)
  GO:0005576 extracellular region (C, EXP)
  GO:0050525 cutinase activity (F, IDA)

Solvent-accessible surface area: 8026 Å² total

=== Feature glossary ===
The record interleaves many kinds of information about one protein. Here is each kind framed as the question it answers.

Q: What known structures does this most resemble?
A: Structural nearest neighbors (via Foldseek easy-search vs the PDB). Reported per hit: target PDB id, E-value, and alignment TM-score. A TM-score above ~0.5 is the conventional threshold for 'same fold'.

Q: Where is each backbone atom in 3D?
A: The mmCIF table is the protein's shape written out atom by atom. For each backbone N, Cα, C, and carbonyl O, it records an (x, y, z) coordinate triple in Å plus the residue type, chain letter, and residue number.

Q: What are the backbone torsion angles?
A: The φ/ψ torsion pair specifies the backbone conformation at each residue. φ rotates about the N–Cα bond, ψ about the Cα–C bond. Steric clashes forbid most of the (φ, ψ) plane — the allowed regions (α-helix basin, β-sheet basin, left-handed helix) are the Ramachandran-allowed regions.

Q: Which residues are buried vs exposed?
A: Solvent-accessible surface area (SASA) is the area in Å² traced out by the centre of a 1.4 Å probe sphere (a water molecule) rolled over the protein's van der Waals surface (Shrake–Rupley / Lee–Richards construction). Buried residues have near-zero SASA; fully exposed residues can exceed 200 Å². The total SASA scales roughly with the number of surface residues.

Q: How confident is the AlphaFold model at each residue?
A: pLDDT is the predicted lDDT-Cα score: AlphaFold's confidence that the local environment of each residue (all inter-atomic distances within 15 Å) is correctly placed. It is a per-residue number between 0 and 100, with higher meaning more reliable.

Q: What does the local fold look like, residue by residue?
A: 3Di is Foldseek's structural alphabet. Each residue is assigned one of twenty discrete states based on how its Cα sits relative to its spatial (not sequential) neighbors. Aligning 3Di strings finds structural homologs roughly as well as full 3D superposition, but orders of magnitude faster.

Q: How big and how compact is the whole molecule?
A: Radius of gyration (Rg) is the root-mean-square distance of Cα atoms from their centroid — a single number for overall size and compactness. A globular domain of N residues has Rg ≈ 2.2·N^0.38 Å; an extended or disordered chain has a much larger Rg. The Cα contact count is the number of residue pairs whose Cα atoms are within 8 Å and are more than four positions apart in sequence — a standard proxy for tertiary packing density. The bounding box is the smallest axis-aligned box enclosing all Cα atoms.

Q: Which residues are in helices, strands, or loops?
A: DSSP 8-state secondary structure assigns each residue one of H (α-helix), G (3₁₀-helix), I (π-helix), E (extended β-strand), B (isolated β-bridge), T (hydrogen-bonded turn), S (bend), or '-' (coil). The assignment is computed from backbone hydrogen-bond geometry via the Kabsch–Sander algorithm.

Q: How mobile is each atom in the crystal?
A: Crystallographic B-factors measure how much each atom's electron density is smeared out, in Å². They rise in mobile loops and surface residues and fall in the buried interior. In AlphaFold models this column is repurposed to hold pLDDT instead.

Q: What if only a Cα trace is available?
A: P-SEA three-state annotation labels each residue as helix, strand, or coil based purely on the geometry of the Cα trace. It serves as a fallback when the full backbone (and thus DSSP) is unavailable.

Q: What family and function is it annotated with?
A: Database cross-references. InterPro integrates a dozen domain/family signature databases into unified entries with residue-range hits. GO terms attach function/process/location labels with evidence codes. CATH codes position the fold in a four-level structural taxonomy. Organism is the NCBI-taxonomy species name.

Q: Are the domains correctly placed relative to each other?
A: Predicted Aligned Error (PAE) is an AlphaFold confidence matrix: entry (i, j) is the expected error in the position of residue j, in ångströms, when the prediction is superimposed on the true structure at residue i. Low PAE within a block of residues means that block is internally rigid and well-predicted; high PAE between two blocks means their relative placement is uncertain even if each block individually is confident.

Q: What do the diagnostic plots show?
A: Three diagnostic plots accompany the record. The Cα contact map visualizes the tertiary structure as a 2D adjacency matrix (8 Å cutoff, sequence-local contacts suppressed). The Ramachandran plot shows the distribution of backbone (φ, ψ) torsions, with points in the α and β basins reflecting secondary structure content. The PAE plot shows AlphaFold's inter-residue confidence as a color matrix.

Q: What is the amino-acid chain?
A: Primary structure: the covalent order of the twenty standard amino acids along the backbone. Two proteins with the same sequence will (almost always) fold to the same structure; two with 30% identity often share a fold but not the details.

Q: What do the rendered images show?
A: The six rend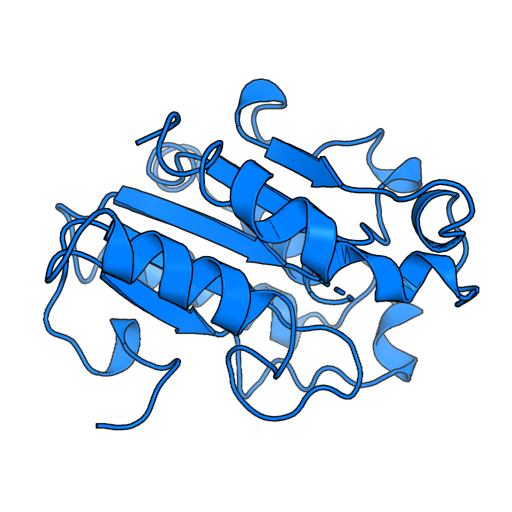ers are orthographic views along the three Cartesian axes in both directions. Representation (cartoon, sticks, or surface) and color scheme (sequence-rainbow or by-chain) vary across proteins so the training set covers all the common visualization conventions.